Protein AF-A0AAD4QRV9-F1 (afdb_monomer)

Organism: NCBI:txid376703

Mean predicted aligned error: 18.49 Å

Secondary structure (DSSP, 8-state):
--HHHHHHHHHHHHHHHHHHHHHHHHHHHHHHHHHHHHHS-------------GGGG-B-TTT--B----TTS--SS-EEEETTS-EEEGGG--TT---TTT--SS--EEE--SSPPTTGGGGG--HHHHHHHHHHHHHHHHHHHHHHHHHHHHHHHHHHHHHHHHHHHHHHHHHHHTTTTS--------TT-PPP--------S---------------------TT-PPP---------------------PPPPTTHHHHHHHHHHHHHHHTTGGG--

Sequence (281 aa):
MNSDEQLQRTTNAVITWVWTVVGAGSASQVLTLLLIRVYGGMSHISSPRTDLDIWDFVTCSKCHLPFSSGPSAPPQVPFWLTECGHVICNLHLNADQSCCECGAQRIQMMPLQRELDPPMSDWFCSIPHAMDTISYSIKIAQQRDVLLRVKHEREELKNLRKTAEELRAENKQLRLYAGLDGNGSNSATNSSGKRPRMDAYNADARNLSSPRSVITPVGPNRLTLPADHQPPVLNQRSSNVANVDLKVPIQGGRPPSSRLRYALNETARAVFTATTECSLT

Structure (mmCIF, N/CA/C/O backbone):
data_AF-A0AAD4QRV9-F1
#
_entry.id   AF-A0AAD4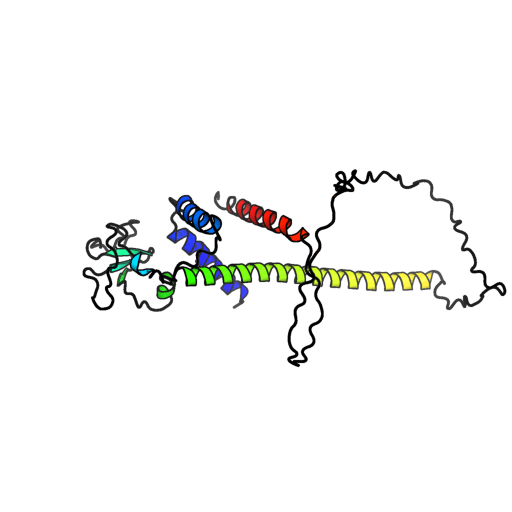QRV9-F1
#
loop_
_atom_site.group_PDB
_atom_site.id
_atom_site.type_symbol
_atom_site.label_atom_id
_atom_site.label_alt_id
_atom_site.label_comp_id
_atom_site.label_asym_id
_atom_site.label_entity_id
_atom_site.label_seq_id
_atom_site.pdbx_PDB_ins_code
_atom_site.Cartn_x
_atom_site.Cartn_y
_atom_site.Cartn_z
_atom_site.occupancy
_atom_site.B_iso_or_equiv
_atom_site.auth_seq_id
_atom_site.auth_comp_id
_atom_site.auth_asym_id
_atom_site.auth_atom_id
_atom_site.pdbx_PDB_model_num
ATOM 1 N N . MET A 1 1 ? 12.095 -18.873 -3.112 1.00 50.62 1 MET A N 1
ATOM 2 C CA . MET A 1 1 ? 10.897 -18.013 -3.244 1.00 50.62 1 MET A CA 1
ATOM 3 C C . MET A 1 1 ? 11.347 -16.651 -3.720 1.00 50.62 1 MET A C 1
ATOM 5 O O . MET A 1 1 ? 12.342 -16.155 -3.208 1.00 50.62 1 MET A O 1
ATOM 9 N N . ASN A 1 2 ? 10.690 -16.111 -4.744 1.00 74.94 2 ASN A N 1
ATOM 10 C CA . ASN A 1 2 ? 11.123 -14.885 -5.403 1.00 74.94 2 ASN A CA 1
ATOM 11 C C . ASN A 1 2 ? 10.686 -13.664 -4.577 1.00 74.94 2 ASN A C 1
ATOM 13 O O . ASN A 1 2 ? 9.536 -13.598 -4.144 1.00 74.94 2 ASN A O 1
ATOM 17 N N . SER A 1 3 ? 11.588 -12.714 -4.339 1.00 51.25 3 SER A N 1
ATOM 18 C CA . SER A 1 3 ? 11.357 -11.529 -3.493 1.00 51.25 3 SER A CA 1
ATOM 19 C C . SER A 1 3 ? 10.171 -10.690 -3.982 1.00 51.25 3 SER A C 1
ATOM 21 O O . SER A 1 3 ? 9.429 -10.125 -3.182 1.00 51.25 3 SER A O 1
ATOM 23 N N . ASP A 1 4 ? 9.952 -10.673 -5.298 1.00 50.66 4 ASP A N 1
ATOM 24 C CA . ASP A 1 4 ? 8.812 -10.009 -5.933 1.00 50.66 4 ASP A CA 1
ATOM 25 C C . ASP A 1 4 ? 7.468 -10.666 -5.588 1.00 50.66 4 ASP A C 1
ATOM 27 O O . ASP A 1 4 ? 6.462 -9.978 -5.445 1.00 50.66 4 ASP A O 1
ATOM 31 N N . GLU A 1 5 ? 7.441 -11.983 -5.386 1.00 66.88 5 GLU A N 1
ATOM 32 C CA . GLU A 1 5 ? 6.217 -12.725 -5.073 1.00 66.88 5 GLU A CA 1
ATOM 33 C C . GLU A 1 5 ? 5.783 -12.504 -3.615 1.00 66.88 5 GLU A C 1
ATOM 35 O O . GLU A 1 5 ? 4.596 -12.399 -3.314 1.00 66.88 5 GLU A O 1
ATOM 40 N N . GLN A 1 6 ? 6.757 -12.370 -2.710 1.00 54.53 6 GLN A N 1
ATOM 41 C CA . GLN A 1 6 ? 6.541 -11.975 -1.315 1.00 54.53 6 GLN A CA 1
ATOM 42 C C . GLN A 1 6 ? 5.995 -10.544 -1.220 1.00 54.53 6 GLN A C 1
ATOM 44 O O . GLN A 1 6 ? 5.023 -10.314 -0.504 1.00 54.53 6 GLN A O 1
ATOM 49 N N . LEU A 1 7 ? 6.551 -9.611 -2.001 1.00 54.06 7 LEU A N 1
ATOM 50 C CA . LEU A 1 7 ? 6.099 -8.220 -2.029 1.00 54.06 7 LEU A CA 1
ATOM 51 C C . LEU A 1 7 ? 4.701 -8.072 -2.654 1.00 54.06 7 LEU A C 1
ATOM 53 O O . LEU A 1 7 ? 3.884 -7.289 -2.175 1.00 54.06 7 LEU A O 1
ATOM 57 N N . GLN A 1 8 ? 4.391 -8.847 -3.698 1.00 61.47 8 GLN A N 1
ATOM 58 C CA . GLN A 1 8 ? 3.054 -8.874 -4.300 1.00 61.47 8 GLN A CA 1
ATOM 59 C C . GLN A 1 8 ? 2.007 -9.376 -3.294 1.00 61.47 8 GLN A C 1
ATOM 61 O O . GLN A 1 8 ? 0.925 -8.804 -3.180 1.00 61.47 8 GLN A O 1
ATOM 66 N N . ARG A 1 9 ? 2.340 -10.422 -2.524 1.00 68.50 9 ARG A N 1
ATOM 67 C CA . ARG A 1 9 ? 1.452 -10.984 -1.497 1.00 68.50 9 ARG A CA 1
ATOM 68 C C . ARG A 1 9 ? 1.225 -10.017 -0.338 1.00 68.50 9 ARG A C 1
ATOM 70 O O . ARG A 1 9 ? 0.082 -9.865 0.079 1.00 68.50 9 ARG A O 1
ATOM 77 N N . THR A 1 10 ? 2.261 -9.331 0.146 1.00 62.25 10 THR A N 1
ATOM 78 C CA . THR A 1 10 ? 2.104 -8.331 1.217 1.00 62.25 10 THR A CA 1
ATOM 79 C C . THR A 1 10 ? 1.319 -7.110 0.748 1.00 62.25 10 THR A C 1
ATOM 81 O O . THR A 1 10 ? 0.436 -6.649 1.463 1.00 62.25 10 THR A O 1
ATOM 84 N N . THR A 1 11 ? 1.553 -6.637 -0.479 1.00 62.50 11 THR A N 1
ATOM 85 C CA . THR A 1 11 ? 0.801 -5.503 -1.044 1.00 62.50 11 THR A CA 1
ATOM 86 C C . THR A 1 11 ? -0.680 -5.852 -1.221 1.00 62.50 11 THR A C 1
ATOM 88 O O . THR A 1 11 ? -1.548 -5.084 -0.810 1.00 62.50 11 THR A O 1
ATOM 91 N N . ASN A 1 12 ? -0.985 -7.042 -1.749 1.00 62.72 12 ASN A N 1
ATOM 92 C CA . ASN A 1 12 ? -2.364 -7.512 -1.883 1.00 62.72 12 ASN A CA 1
ATOM 93 C C . ASN A 1 12 ? -3.041 -7.711 -0.519 1.00 62.72 12 ASN A C 1
ATOM 95 O O . ASN A 1 12 ? -4.213 -7.371 -0.374 1.00 62.72 12 ASN A O 1
ATOM 99 N N . ALA A 1 13 ? -2.317 -8.198 0.493 1.00 62.44 13 ALA A N 1
ATOM 100 C CA . ALA A 1 13 ? -2.845 -8.352 1.847 1.00 62.44 13 ALA A CA 1
ATOM 101 C C . ALA A 1 13 ? -3.188 -7.001 2.497 1.00 62.44 13 ALA A C 1
ATOM 103 O O . ALA A 1 13 ? -4.258 -6.871 3.083 1.00 62.44 13 ALA A O 1
ATOM 104 N N . VAL A 1 14 ? -2.340 -5.979 2.332 1.00 57.78 14 VAL A N 1
ATOM 105 C CA . VAL A 1 14 ? -2.596 -4.625 2.859 1.00 57.78 14 VAL A CA 1
ATOM 106 C C . VAL A 1 14 ? -3.780 -3.968 2.151 1.00 57.78 14 VAL A C 1
ATOM 108 O O . VAL A 1 14 ? -4.641 -3.404 2.816 1.00 57.78 14 VAL A O 1
ATOM 111 N N . ILE A 1 15 ? -3.876 -4.073 0.821 1.00 59.69 15 ILE A N 1
ATOM 112 C CA . ILE A 1 15 ? -5.015 -3.519 0.066 1.00 59.69 15 ILE A CA 1
ATOM 113 C C . ILE A 1 15 ? -6.319 -4.203 0.483 1.00 59.69 15 ILE A C 1
ATOM 115 O O . ILE A 1 15 ? -7.321 -3.526 0.705 1.00 59.69 15 ILE A O 1
ATOM 119 N N . THR A 1 16 ? -6.290 -5.529 0.635 1.00 59.59 16 THR A N 1
ATOM 120 C CA . THR A 1 16 ? -7.456 -6.301 1.079 1.00 59.59 16 THR A CA 1
ATOM 121 C C . THR A 1 16 ? -7.852 -5.913 2.501 1.00 59.59 16 THR A C 1
ATOM 123 O O . THR A 1 16 ? -9.032 -5.708 2.743 1.00 59.59 16 THR A O 1
ATOM 126 N N . TRP A 1 17 ? -6.882 -5.728 3.405 1.00 65.81 17 TRP A N 1
ATOM 127 C CA . TRP A 1 17 ? -7.116 -5.293 4.786 1.00 65.81 17 TRP A CA 1
ATOM 128 C C . TRP A 1 17 ? -7.706 -3.880 4.862 1.00 65.81 17 TRP A C 1
ATOM 130 O O . TRP A 1 17 ? -8.669 -3.653 5.585 1.00 65.81 17 TRP A O 1
ATOM 140 N N . VAL A 1 18 ? -7.204 -2.936 4.059 1.00 53.94 18 VAL A N 1
ATOM 141 C CA . VAL A 1 18 ? -7.788 -1.588 3.959 1.00 53.94 18 VAL A CA 1
ATOM 142 C C . VAL A 1 18 ? -9.226 -1.657 3.435 1.00 53.94 18 VAL A C 1
ATOM 144 O O . VAL A 1 18 ? -10.092 -0.947 3.934 1.00 53.94 18 VAL A O 1
ATOM 147 N N . TRP A 1 19 ? -9.518 -2.536 2.474 1.00 53.53 19 TRP A N 1
ATOM 148 C CA . TRP A 1 19 ? -10.878 -2.730 1.965 1.00 53.53 19 TRP A CA 1
ATOM 149 C C . TRP A 1 19 ? -11.823 -3.391 2.978 1.00 53.53 19 TRP A C 1
ATOM 151 O O . TRP A 1 19 ? -12.979 -2.978 3.082 1.00 53.53 19 TRP A O 1
ATOM 161 N N . THR A 1 20 ? -11.361 -4.382 3.746 1.00 53.19 20 THR A N 1
ATOM 162 C CA . THR A 1 20 ? -12.187 -5.051 4.763 1.00 53.19 20 THR A CA 1
ATOM 163 C C . THR A 1 20 ? -12.406 -4.198 6.005 1.00 53.19 20 THR A C 1
ATOM 165 O O . THR A 1 20 ? -13.514 -4.200 6.532 1.00 53.19 20 THR A O 1
ATOM 168 N N . VAL A 1 21 ? -11.405 -3.433 6.447 1.00 50.81 21 VAL A N 1
ATOM 169 C CA . VAL A 1 21 ? -11.522 -2.547 7.618 1.00 50.81 21 VAL A CA 1
ATOM 170 C C . VAL A 1 21 ? -12.405 -1.333 7.328 1.00 50.81 21 VAL A C 1
ATOM 172 O O . VAL A 1 21 ? -13.087 -0.841 8.223 1.00 50.81 21 VAL A O 1
ATOM 175 N N . VAL A 1 22 ? -12.431 -0.843 6.085 1.00 54.03 22 VAL A N 1
ATOM 176 C CA . VAL A 1 22 ? -13.158 0.393 5.754 1.00 54.03 22 VAL A CA 1
ATOM 177 C C . VAL A 1 22 ? -14.643 0.156 5.442 1.00 54.03 22 VAL A C 1
ATOM 179 O O . VAL A 1 22 ? -15.434 1.083 5.586 1.00 54.03 22 VAL A O 1
ATOM 182 N N . GLY A 1 23 ? -15.058 -1.072 5.113 1.00 42.38 23 GLY A N 1
ATOM 183 C CA . GLY A 1 23 ? -16.466 -1.426 4.915 1.00 42.38 23 GLY A CA 1
ATOM 184 C C . GLY A 1 23 ? -17.122 -0.737 3.704 1.00 42.38 23 GLY A C 1
ATOM 185 O O . GLY A 1 23 ? -16.976 0.458 3.448 1.00 42.38 23 GLY A O 1
ATOM 186 N N . ALA A 1 24 ? -17.923 -1.484 2.945 1.00 51.53 24 ALA A N 1
ATOM 187 C CA . ALA A 1 24 ? -18.536 -1.028 1.690 1.00 51.53 24 ALA A CA 1
ATOM 188 C C . ALA A 1 24 ? -19.537 0.153 1.818 1.00 51.53 24 ALA A C 1
ATOM 190 O O . ALA A 1 24 ? -20.105 0.577 0.815 1.00 51.53 24 ALA A O 1
ATOM 191 N N . GLY A 1 25 ? -19.769 0.697 3.021 1.00 40.50 25 GLY A N 1
ATOM 192 C CA . GLY A 1 25 ? -20.800 1.710 3.284 1.00 40.50 25 GLY A CA 1
ATOM 193 C C . GLY A 1 25 ? -20.315 3.140 3.554 1.00 40.50 25 GLY A C 1
ATOM 194 O O . GLY A 1 25 ? -21.098 4.070 3.380 1.00 40.50 25 GLY A O 1
ATOM 195 N N . SER A 1 26 ? -19.060 3.364 3.967 1.00 49.81 26 SER A N 1
ATOM 196 C CA . SER A 1 26 ? -18.625 4.693 4.458 1.00 49.81 26 SER A CA 1
ATOM 197 C C . SER A 1 26 ? -17.234 5.147 3.996 1.00 49.81 26 SER A C 1
ATOM 199 O O . SER A 1 26 ? -16.826 6.272 4.306 1.00 49.81 26 SER A O 1
ATOM 201 N N . ALA A 1 27 ? -16.546 4.341 3.175 1.00 48.06 27 ALA A N 1
ATOM 202 C CA . ALA A 1 27 ? -15.209 4.622 2.645 1.00 48.06 27 ALA A CA 1
ATOM 203 C C . ALA A 1 27 ? -15.064 6.036 2.063 1.00 48.06 27 ALA A C 1
ATOM 205 O O . ALA A 1 27 ? -14.071 6.719 2.305 1.00 48.06 27 ALA A O 1
ATOM 206 N N . SER A 1 28 ? -16.087 6.522 1.354 1.00 48.25 28 SER A N 1
ATOM 207 C CA . SER A 1 28 ? -16.052 7.847 0.734 1.00 48.25 28 SER A CA 1
ATOM 208 C C . SER A 1 28 ? -16.023 8.989 1.753 1.00 48.25 28 SER A C 1
ATOM 210 O O . SER A 1 28 ? -15.422 10.019 1.462 1.00 48.25 28 SER A O 1
ATOM 212 N N . GLN A 1 29 ? -16.643 8.856 2.930 1.00 49.31 29 GLN A N 1
ATOM 213 C CA . GLN A 1 29 ? -16.719 9.953 3.905 1.00 49.31 29 GLN A CA 1
ATOM 214 C C . GLN A 1 29 ? -15.461 10.036 4.772 1.00 49.31 29 GLN A C 1
ATOM 216 O O . GLN A 1 29 ? -14.935 11.129 4.978 1.00 49.31 29 GLN A O 1
ATOM 221 N N . VAL A 1 30 ? -14.927 8.890 5.206 1.00 55.69 30 VAL A N 1
ATOM 222 C CA . VAL A 1 30 ? -13.686 8.830 5.995 1.00 55.69 30 VAL A CA 1
ATOM 223 C C . VAL A 1 30 ? -12.484 9.234 5.140 1.00 55.69 30 VAL A C 1
ATOM 225 O O . VAL A 1 30 ? -11.668 10.048 5.575 1.00 55.69 30 VAL A O 1
ATOM 228 N N . LEU A 1 31 ? -12.413 8.761 3.889 1.00 58.22 31 LEU A N 1
ATOM 229 C CA . LEU A 1 31 ? -11.347 9.143 2.964 1.00 58.22 31 LEU A CA 1
ATOM 230 C C . LEU A 1 31 ? -11.440 10.628 2.579 1.00 58.22 31 LEU A C 1
ATOM 232 O O . LEU A 1 31 ? -10.418 11.301 2.515 1.00 58.22 31 LEU A O 1
ATOM 236 N N . THR A 1 32 ? -12.647 11.176 2.393 1.00 52.22 32 THR A N 1
ATOM 237 C CA . THR A 1 32 ? -12.832 12.609 2.097 1.00 52.22 32 THR A CA 1
ATOM 238 C C . THR A 1 32 ? -12.484 13.490 3.298 1.00 52.22 32 THR A C 1
ATOM 240 O O . THR A 1 32 ? -11.835 14.514 3.116 1.00 52.22 32 THR A O 1
ATOM 243 N N . LEU A 1 33 ? -12.819 13.096 4.532 1.00 53.00 33 LEU A N 1
ATOM 244 C CA . LEU A 1 33 ? -12.422 13.837 5.739 1.00 53.00 33 LEU A CA 1
ATOM 245 C C . LEU A 1 33 ? -10.907 13.782 5.991 1.00 53.00 33 LEU A C 1
ATOM 247 O O . LEU A 1 33 ? -10.316 14.800 6.361 1.00 53.00 33 LEU A O 1
ATOM 251 N N . LEU A 1 34 ? -10.265 12.638 5.733 1.00 56.06 34 LEU A N 1
ATOM 252 C CA . LEU A 1 34 ? -8.805 12.515 5.762 1.00 56.06 34 LEU A CA 1
ATOM 253 C C . LEU A 1 34 ? -8.151 13.368 4.669 1.00 56.06 34 LEU A C 1
ATOM 255 O O . LEU A 1 34 ? -7.221 14.116 4.959 1.00 56.06 34 LEU A O 1
ATOM 259 N N . LEU A 1 35 ? -8.667 13.342 3.438 1.00 54.28 35 LEU A N 1
ATOM 260 C CA . LEU A 1 35 ? -8.131 14.136 2.330 1.00 54.28 35 LEU A CA 1
ATOM 261 C C . LEU A 1 35 ? -8.355 15.645 2.524 1.00 54.28 35 LEU A C 1
ATOM 263 O O . LEU A 1 35 ? -7.446 16.417 2.238 1.00 54.28 35 LEU A O 1
ATOM 267 N N . ILE A 1 36 ? -9.491 16.087 3.075 1.00 53.72 36 ILE A N 1
ATOM 268 C CA . ILE A 1 36 ? -9.748 17.506 3.385 1.00 53.72 36 ILE A CA 1
ATOM 269 C C . ILE A 1 36 ? -8.802 18.013 4.485 1.00 53.72 36 ILE A C 1
ATOM 271 O O . ILE A 1 36 ? -8.313 19.137 4.387 1.00 53.72 36 ILE A O 1
ATOM 275 N N . ARG A 1 37 ? -8.466 17.198 5.498 1.00 52.41 37 ARG A N 1
ATOM 276 C CA . ARG A 1 37 ? -7.460 17.577 6.512 1.00 52.41 37 ARG A CA 1
ATOM 277 C C . ARG A 1 37 ? -6.023 17.532 5.990 1.00 52.41 37 ARG A C 1
ATOM 279 O O . ARG A 1 37 ? -5.225 18.372 6.391 1.00 52.41 37 ARG A O 1
ATOM 286 N N . VAL A 1 38 ? -5.699 16.598 5.095 1.00 54.91 38 VAL A N 1
ATOM 287 C CA . VAL A 1 38 ? -4.351 16.463 4.514 1.00 54.91 38 VAL A CA 1
ATOM 288 C C . VAL A 1 38 ? -4.071 17.545 3.461 1.00 54.91 38 VAL A C 1
ATOM 290 O O . VAL A 1 38 ? -2.962 18.069 3.411 1.00 54.91 38 VAL A O 1
ATOM 293 N N . TYR A 1 39 ? -5.065 17.937 2.658 1.00 49.12 39 TYR A N 1
ATOM 294 C CA . TYR A 1 39 ? -4.900 18.945 1.600 1.00 49.12 39 TYR A CA 1
ATOM 295 C C . TYR A 1 39 ? -5.331 20.367 2.002 1.00 49.12 39 TYR A C 1
ATOM 297 O O . TYR A 1 39 ? -4.977 21.323 1.315 1.00 49.12 39 TYR A O 1
ATOM 305 N N . GLY A 1 40 ? -6.055 20.535 3.113 1.00 42.31 40 GLY A N 1
ATOM 306 C CA . GLY A 1 40 ? -6.641 21.812 3.538 1.00 42.31 40 GLY A CA 1
ATOM 307 C C . GLY A 1 40 ? -5.696 22.825 4.193 1.00 42.31 40 GLY A C 1
ATOM 308 O O . GLY A 1 40 ? -6.128 23.936 4.486 1.00 42.31 40 GLY A O 1
ATOM 309 N N . GLY A 1 41 ? -4.417 22.513 4.416 1.00 43.50 41 GLY A N 1
ATOM 310 C CA . GLY A 1 41 ? -3.501 23.529 4.933 1.00 43.50 41 GLY A CA 1
ATOM 311 C C . GLY A 1 41 ? -2.189 23.000 5.481 1.00 43.50 41 GLY A C 1
ATOM 312 O O . GLY A 1 41 ? -2.028 22.884 6.690 1.00 43.50 41 GLY A O 1
ATOM 313 N N . MET A 1 42 ? -1.195 22.845 4.603 1.00 44.31 42 MET A N 1
ATOM 314 C CA . MET A 1 42 ? 0.233 22.896 4.961 1.00 44.31 42 MET A CA 1
ATOM 315 C C . MET A 1 42 ? 0.659 24.326 5.355 1.00 44.31 42 MET A C 1
ATOM 317 O O . MET A 1 42 ? 1.673 24.849 4.898 1.00 44.31 42 MET A O 1
ATOM 321 N N . SER A 1 43 ? -0.128 24.983 6.204 1.00 43.88 43 SER A N 1
ATOM 322 C CA . SER A 1 43 ? 0.356 26.127 6.967 1.00 43.88 43 SER A CA 1
ATOM 323 C C . SER A 1 43 ? 1.124 25.532 8.134 1.00 43.88 43 SER A C 1
ATOM 325 O O . SER A 1 43 ? 0.573 24.721 8.872 1.00 43.88 43 SER A O 1
ATOM 327 N N . HIS A 1 44 ? 2.397 25.888 8.274 1.00 43.84 44 HIS A N 1
ATOM 328 C CA . HIS A 1 44 ? 3.276 25.444 9.352 1.00 43.84 44 HIS A CA 1
ATOM 329 C C . HIS A 1 44 ? 2.757 25.935 10.715 1.00 43.84 44 HIS A C 1
ATOM 331 O O . HIS A 1 44 ? 3.271 26.895 11.281 1.00 43.84 44 HIS A O 1
ATOM 337 N N . ILE A 1 45 ? 1.705 25.310 11.239 1.00 44.28 45 ILE A N 1
ATOM 338 C CA . ILE A 1 45 ? 1.293 25.480 12.622 1.00 44.28 45 ILE A CA 1
ATOM 339 C C . ILE A 1 45 ? 2.268 24.626 13.417 1.00 44.28 45 ILE A C 1
ATOM 341 O O . ILE A 1 45 ? 2.163 23.401 13.461 1.00 44.28 45 ILE A O 1
ATOM 345 N N . SER A 1 46 ? 3.245 25.292 14.025 1.00 46.38 46 SER A N 1
ATOM 346 C CA . SER A 1 46 ? 4.070 24.774 15.114 1.00 46.38 46 SER A CA 1
ATOM 347 C C . SER A 1 46 ? 3.180 24.523 16.335 1.00 46.38 46 SER A C 1
ATOM 349 O O . SER A 1 46 ? 3.333 25.164 17.371 1.00 46.38 46 SER A O 1
ATOM 351 N N . SER A 1 47 ? 2.176 23.657 16.199 1.00 51.50 47 SER A N 1
ATOM 352 C CA . SER A 1 47 ? 1.383 23.216 17.333 1.00 51.50 47 SER A CA 1
ATOM 353 C C . SER A 1 47 ? 2.343 22.431 18.223 1.00 51.50 47 SER A C 1
ATOM 355 O O . SER A 1 47 ? 3.093 21.603 17.688 1.00 51.50 47 SER A O 1
ATOM 357 N N . PRO A 1 48 ? 2.404 22.703 19.541 1.00 58.03 48 PRO A N 1
ATOM 358 C CA . PRO A 1 48 ? 3.191 21.875 20.444 1.00 58.03 48 PRO A CA 1
ATOM 359 C C . PRO A 1 48 ? 2.813 20.422 20.167 1.00 58.03 48 PRO A C 1
ATOM 361 O O . PRO A 1 48 ? 1.629 20.128 20.002 1.00 58.03 48 PRO A O 1
ATOM 364 N N . ARG A 1 49 ? 3.821 19.558 20.007 1.00 60.12 49 ARG A N 1
ATOM 365 C CA . ARG A 1 49 ? 3.658 18.131 19.713 1.00 60.12 49 ARG A CA 1
ATOM 366 C C . ARG A 1 49 ? 2.905 17.472 20.869 1.00 60.12 49 ARG A C 1
ATOM 368 O O . ARG A 1 49 ? 3.510 16.900 21.764 1.00 60.12 49 ARG A O 1
ATOM 375 N N . THR A 1 50 ? 1.590 17.623 20.904 1.00 70.44 50 THR A N 1
ATOM 376 C CA . THR A 1 50 ? 0.719 16.759 21.680 1.00 70.44 50 THR A CA 1
ATOM 377 C C . THR A 1 50 ? 0.776 15.432 20.957 1.00 70.44 50 THR A C 1
ATOM 379 O O . THR A 1 50 ? 0.154 15.282 19.903 1.00 70.44 50 THR A O 1
ATOM 382 N N . ASP A 1 51 ? 1.613 14.527 21.453 1.00 73.88 51 ASP A N 1
ATOM 383 C CA . ASP A 1 51 ? 1.601 13.140 21.017 1.00 73.88 51 ASP A CA 1
ATOM 384 C C . ASP A 1 51 ? 0.208 12.603 21.345 1.00 73.88 51 ASP A C 1
ATOM 386 O O . ASP A 1 51 ? -0.115 12.318 22.495 1.00 73.88 51 ASP A O 1
ATOM 390 N N . LEU A 1 52 ? -0.662 12.606 20.336 1.00 82.88 52 LEU A N 1
ATOM 391 C CA . LEU A 1 52 ? -2.003 12.061 20.444 1.00 82.88 52 LEU A CA 1
ATOM 392 C C . LEU A 1 52 ? -1.844 10.552 20.610 1.00 82.88 52 LEU A C 1
ATOM 394 O O . LEU A 1 52 ? -1.422 9.869 19.671 1.00 82.88 52 LEU A O 1
ATOM 398 N N . ASP A 1 53 ? -2.145 10.057 21.806 1.00 84.81 53 ASP A N 1
ATOM 399 C CA . ASP A 1 53 ? -2.156 8.630 22.080 1.00 84.81 53 ASP A CA 1
ATOM 400 C C . ASP A 1 53 ? -3.342 8.019 21.322 1.00 84.81 53 ASP A C 1
ATOM 402 O O . ASP A 1 53 ? -4.493 8.416 21.501 1.00 84.81 53 ASP A O 1
ATOM 406 N N . ILE A 1 54 ? -3.072 7.072 20.423 1.00 88.25 54 ILE A N 1
ATOM 407 C CA . ILE A 1 54 ? -4.115 6.403 19.632 1.00 88.25 54 ILE A CA 1
ATOM 408 C C . ILE A 1 54 ? -5.140 5.710 20.537 1.00 88.25 54 ILE A C 1
ATOM 410 O O . ILE A 1 54 ? -6.317 5.630 20.187 1.00 88.25 54 ILE A O 1
ATOM 414 N N . TRP A 1 55 ? -4.710 5.279 21.726 1.00 90.19 55 TRP A N 1
ATOM 415 C CA . TRP A 1 55 ? -5.561 4.651 22.730 1.00 90.19 55 TRP A CA 1
ATOM 416 C C . TRP A 1 55 ? -6.676 5.570 23.235 1.00 90.19 55 TRP A C 1
ATOM 418 O O . TRP A 1 55 ? -7.740 5.064 23.587 1.00 90.19 55 TRP A O 1
ATOM 428 N N . ASP A 1 56 ? -6.500 6.894 23.177 1.00 89.00 56 ASP A N 1
ATOM 429 C CA . ASP A 1 56 ? -7.546 7.863 23.534 1.00 89.00 56 ASP A CA 1
ATOM 430 C C . ASP A 1 56 ? -8.738 7.826 22.559 1.00 89.00 56 ASP A C 1
ATOM 432 O O . ASP A 1 56 ? -9.832 8.296 22.876 1.00 89.00 56 ASP A O 1
ATOM 436 N N . PHE A 1 57 ? -8.544 7.245 21.371 1.00 90.94 57 PHE A N 1
ATOM 437 C CA . PHE A 1 57 ? -9.563 7.104 20.328 1.00 90.94 57 PHE A CA 1
ATOM 438 C C . PHE A 1 57 ? -10.126 5.684 20.227 1.00 90.94 57 PHE A C 1
ATOM 440 O O . PHE A 1 57 ? -11.091 5.452 19.495 1.00 90.94 57 PHE A O 1
ATOM 447 N N . VAL A 1 58 ? -9.552 4.725 20.955 1.00 93.19 58 VAL A N 1
ATOM 448 C CA . VAL A 1 58 ? -10.052 3.353 20.988 1.00 93.19 58 VAL A CA 1
ATOM 449 C C . VAL A 1 58 ? -11.305 3.323 21.854 1.00 93.19 58 VAL A C 1
ATOM 451 O O . VAL A 1 58 ? -11.267 3.598 23.051 1.00 93.19 58 VAL A O 1
ATOM 454 N N . THR A 1 59 ? -12.441 2.991 21.248 1.00 95.94 59 THR A N 1
ATOM 455 C CA . THR A 1 59 ? -13.737 2.944 21.932 1.00 95.94 59 THR A CA 1
ATOM 456 C C . THR A 1 59 ? -14.477 1.659 21.583 1.00 95.94 59 THR A C 1
ATOM 458 O O . THR A 1 59 ? -14.206 1.025 20.563 1.00 95.94 59 THR A O 1
ATOM 461 N N . CYS A 1 60 ? -15.421 1.250 22.431 1.00 97.25 60 CYS A N 1
ATOM 462 C CA . CYS A 1 60 ? -16.314 0.151 22.087 1.00 97.25 60 CYS A CA 1
ATOM 463 C C . CYS A 1 60 ? -17.169 0.536 20.871 1.00 97.25 60 CYS A C 1
ATOM 465 O O . CYS A 1 60 ? -17.842 1.562 20.910 1.00 97.25 60 CYS A O 1
ATOM 467 N N . SER A 1 61 ? -17.228 -0.316 19.846 1.00 96.38 61 SER A N 1
ATOM 468 C CA . SER A 1 61 ? -18.007 -0.064 18.625 1.00 96.38 61 SER A CA 1
ATOM 469 C C . SER A 1 61 ? -19.498 0.176 18.894 1.00 96.38 61 SER A C 1
ATOM 471 O O . SER A 1 61 ? -20.119 0.960 18.191 1.00 96.38 61 SER A O 1
ATOM 473 N N . LYS A 1 62 ? -20.057 -0.420 19.959 1.00 96.69 62 LYS A N 1
ATOM 474 C CA . LYS A 1 62 ? -21.493 -0.343 20.269 1.00 96.69 62 LYS A CA 1
ATOM 475 C C . LYS A 1 62 ? -21.904 0.826 21.165 1.00 96.69 62 LYS A C 1
ATOM 477 O O . LYS A 1 62 ? -22.936 1.439 20.924 1.00 96.69 62 LYS A O 1
ATOM 482 N N . CYS A 1 63 ? -21.156 1.110 22.232 1.00 96.69 63 CYS A N 1
ATOM 483 C CA . CYS A 1 63 ? -21.515 2.180 23.179 1.00 96.69 63 CYS A CA 1
ATOM 484 C C . CYS A 1 63 ? -20.546 3.350 23.215 1.00 96.69 63 CYS A C 1
ATOM 486 O O . CYS A 1 63 ? -20.737 4.257 24.022 1.00 96.69 63 CYS A O 1
ATOM 488 N N . HIS A 1 64 ? -19.491 3.308 22.404 1.00 96.06 64 HIS A N 1
ATOM 489 C CA . HIS A 1 64 ? -18.439 4.319 22.365 1.00 96.06 64 HIS A CA 1
ATOM 490 C C . HIS A 1 64 ? -17.773 4.579 23.723 1.00 96.06 64 HIS A C 1
ATOM 492 O O . HIS A 1 64 ? -17.146 5.617 23.914 1.00 96.06 64 HIS A O 1
ATOM 498 N N . LEU A 1 65 ? -17.874 3.632 24.667 1.00 95.12 65 LEU A N 1
ATOM 499 C CA . LEU A 1 65 ? -17.135 3.699 25.923 1.00 95.12 65 LEU A CA 1
ATOM 500 C C . LEU A 1 65 ? -15.638 3.706 25.580 1.00 95.12 65 LEU A C 1
ATOM 502 O O . LEU A 1 65 ? -15.186 2.751 24.934 1.00 95.12 65 LEU A O 1
ATOM 506 N N . PRO A 1 66 ? -14.883 4.751 25.962 1.00 93.88 66 PRO A N 1
ATOM 507 C CA . PRO A 1 66 ? -13.467 4.820 25.661 1.00 93.88 66 PRO A CA 1
ATOM 508 C C . PRO A 1 66 ? -12.699 3.756 26.430 1.00 93.88 66 PRO A C 1
ATOM 510 O O . PRO A 1 66 ? -13.065 3.385 27.549 1.00 93.88 66 PRO A O 1
ATOM 513 N N . PHE A 1 67 ? -11.610 3.290 25.829 1.00 92.75 67 PHE A N 1
ATOM 514 C CA . PHE A 1 67 ? -10.610 2.470 26.485 1.00 92.75 67 PHE A CA 1
ATOM 515 C C . PHE A 1 67 ? -9.874 3.340 27.515 1.00 92.75 67 PHE A C 1
ATOM 517 O O . PHE A 1 67 ? -8.806 3.896 27.277 1.00 92.75 67 PHE A O 1
ATOM 524 N N . SER A 1 68 ? -10.508 3.545 28.670 1.00 83.50 68 SER A N 1
ATOM 525 C CA . SER A 1 68 ? -9.989 4.382 29.744 1.00 83.50 68 SER A CA 1
ATOM 526 C C . SER A 1 68 ? -8.902 3.625 30.500 1.00 83.50 68 SER A C 1
ATOM 528 O O . SER A 1 68 ? -9.158 2.959 31.502 1.00 83.50 68 SER A O 1
ATOM 530 N N . SER A 1 69 ? -7.679 3.716 30.010 1.00 62.72 69 SER A N 1
ATOM 531 C CA . SER A 1 69 ? -6.483 3.270 30.713 1.00 62.72 69 SER A CA 1
ATOM 532 C C . SER A 1 69 ? -5.767 4.511 31.226 1.00 62.72 69 SER A C 1
ATOM 534 O O . SER A 1 69 ? -4.892 5.056 30.555 1.00 62.72 69 SER A O 1
ATOM 536 N N . GLY A 1 70 ? -6.164 5.000 32.404 1.00 74.25 70 GLY A N 1
ATOM 537 C CA . GLY A 1 70 ? -5.281 5.902 33.139 1.00 74.25 70 GLY A CA 1
ATOM 538 C C . GLY A 1 70 ? -3.934 5.193 33.350 1.00 74.25 70 GLY A C 1
ATOM 539 O O . GLY A 1 70 ? -3.933 3.974 33.526 1.00 74.25 70 GLY A O 1
ATOM 540 N N . PRO A 1 71 ? -2.792 5.902 33.361 1.00 69.12 71 PRO A N 1
ATOM 541 C CA . PRO A 1 71 ? -1.449 5.303 33.299 1.00 69.12 71 PRO A CA 1
ATOM 542 C C . PRO A 1 71 ? -1.093 4.344 34.452 1.00 69.12 71 PRO A C 1
ATOM 544 O O . PRO A 1 71 ? -0.017 3.755 34.458 1.00 69.12 71 PRO A O 1
ATOM 547 N N . SER A 1 72 ? -1.959 4.172 35.451 1.00 76.06 72 SER A N 1
ATOM 548 C CA . SER A 1 72 ? -1.766 3.199 36.534 1.00 76.06 72 SER A CA 1
ATOM 549 C C . SER A 1 72 ? -3.031 2.448 36.948 1.00 76.06 72 SER A C 1
ATOM 551 O O . SER A 1 72 ? -2.991 1.721 37.937 1.00 76.06 72 SER A O 1
ATOM 553 N N . ALA A 1 73 ? -4.149 2.600 36.234 1.00 77.19 73 ALA A N 1
ATOM 554 C CA . ALA A 1 73 ? -5.388 1.915 36.587 1.00 77.19 73 ALA A CA 1
ATOM 555 C C . ALA A 1 73 ? -5.785 0.935 35.474 1.00 77.19 73 ALA A C 1
ATOM 557 O O . ALA A 1 73 ? -5.874 1.355 34.317 1.00 77.19 73 ALA A O 1
ATOM 558 N N . PRO A 1 74 ? -6.046 -0.349 35.794 1.00 74.75 74 PRO A N 1
ATOM 559 C CA . PRO A 1 74 ? -6.661 -1.252 34.833 1.00 74.75 74 PRO A CA 1
ATOM 560 C C . PRO A 1 74 ? -8.012 -0.673 34.386 1.00 74.75 74 PRO A C 1
ATOM 562 O O . PRO A 1 74 ? -8.692 -0.020 35.187 1.00 74.75 74 PRO A O 1
ATOM 565 N N . PRO A 1 75 ? -8.412 -0.885 33.121 1.00 79.50 75 PRO A N 1
ATOM 566 C CA . PRO A 1 75 ? -9.686 -0.381 32.636 1.00 79.50 75 PRO A CA 1
ATOM 567 C C . PRO A 1 75 ? -10.821 -0.956 33.489 1.00 79.50 75 PRO A C 1
ATOM 569 O O . PRO A 1 75 ? -10.828 -2.141 33.822 1.00 79.50 75 PRO A O 1
ATOM 572 N N . GLN A 1 76 ? -11.791 -0.110 33.844 1.00 87.31 76 GLN A N 1
ATOM 573 C CA . GLN A 1 76 ? -12.917 -0.498 34.703 1.00 87.31 76 GLN A CA 1
ATOM 574 C C . GLN A 1 76 ? -13.717 -1.671 34.115 1.00 87.31 76 GLN A C 1
ATOM 576 O O . GLN A 1 76 ? -14.287 -2.479 34.847 1.00 87.31 76 GLN A O 1
ATOM 581 N N . VAL A 1 77 ? -13.755 -1.757 32.786 1.00 93.44 77 VAL A N 1
ATOM 582 C CA . VAL A 1 77 ? -14.404 -2.823 32.031 1.00 93.44 77 VAL A CA 1
ATOM 583 C C . VAL A 1 77 ? -13.375 -3.395 31.056 1.00 93.44 77 VAL A C 1
ATOM 585 O O . VAL A 1 77 ? -12.768 -2.613 30.327 1.00 93.44 77 VAL A O 1
ATOM 588 N N . PRO A 1 78 ? -13.178 -4.724 30.995 1.00 95.38 78 PRO A N 1
ATOM 589 C CA . PRO A 1 78 ? -12.318 -5.336 29.989 1.00 95.38 78 PRO A CA 1
ATOM 590 C C . PRO A 1 78 ? -12.811 -5.046 28.569 1.00 95.38 78 PRO A C 1
ATOM 592 O O . PRO A 1 78 ? -14.019 -5.021 28.309 1.00 95.38 78 PRO A O 1
ATOM 595 N N . PHE A 1 79 ? -11.873 -4.862 27.647 1.00 96.81 79 PHE A N 1
ATOM 596 C CA . PHE A 1 79 ? -12.146 -4.718 26.222 1.00 96.81 79 PHE A CA 1
ATOM 597 C C . PHE A 1 79 ? -11.605 -5.926 25.466 1.00 96.81 79 PHE A C 1
ATOM 599 O O . PHE A 1 79 ? -10.627 -6.548 25.877 1.00 96.81 79 PHE A O 1
ATOM 606 N N . TRP A 1 80 ? -12.249 -6.236 24.351 1.00 97.00 80 TRP A N 1
ATOM 607 C CA . TRP A 1 80 ? -11.936 -7.362 23.488 1.00 97.00 80 TRP A CA 1
ATOM 608 C C . TRP A 1 80 ? -11.758 -6.861 22.060 1.00 97.00 80 TRP A C 1
ATOM 610 O O . TRP A 1 80 ? -12.598 -6.113 21.557 1.00 97.00 80 TRP A O 1
ATOM 620 N N . LEU A 1 81 ? -10.679 -7.280 21.406 1.00 96.62 81 LEU A N 1
ATOM 621 C CA . LEU A 1 81 ? -10.494 -7.135 19.970 1.00 96.62 81 LEU A CA 1
ATOM 622 C C . LEU A 1 81 ? -10.999 -8.402 19.288 1.00 96.62 81 LEU A C 1
ATOM 624 O O . LEU A 1 81 ? -10.584 -9.513 19.617 1.00 96.62 81 LEU A O 1
ATOM 628 N N . THR A 1 82 ? -11.921 -8.228 18.354 1.00 96.81 82 THR A N 1
ATOM 629 C CA . THR A 1 82 ? -12.486 -9.324 17.566 1.00 96.81 82 THR A CA 1
ATOM 630 C C . THR A 1 82 ? -11.646 -9.600 16.323 1.00 96.81 82 THR A C 1
ATOM 632 O O . THR A 1 82 ? -10.989 -8.700 15.805 1.00 96.81 82 THR A O 1
ATOM 635 N N . GLU A 1 83 ? -11.720 -10.818 15.786 1.00 95.19 83 GLU A N 1
ATOM 636 C CA . GLU A 1 83 ? -11.087 -11.188 14.509 1.00 95.19 83 GLU A CA 1
ATOM 637 C C . GLU A 1 83 ? -11.509 -10.271 13.346 1.00 95.19 83 GLU A C 1
ATOM 639 O O . GLU A 1 83 ? -10.706 -9.947 12.475 1.00 95.19 83 GLU A O 1
ATOM 644 N N . CYS A 1 84 ? -12.752 -9.779 13.363 1.00 95.56 84 CYS A N 1
ATOM 645 C CA . CYS A 1 84 ? -13.246 -8.813 12.381 1.00 95.56 84 CYS A CA 1
ATOM 646 C C . CYS A 1 84 ? -12.773 -7.362 12.611 1.00 95.56 84 CYS A C 1
ATOM 648 O O . CYS A 1 84 ? -13.233 -6.467 11.910 1.00 95.56 84 CYS A O 1
ATOM 650 N N . GLY A 1 85 ? -11.891 -7.108 13.582 1.00 94.12 85 GLY A N 1
ATOM 651 C CA . GLY A 1 85 ? -11.286 -5.794 13.835 1.00 94.12 85 GLY A CA 1
ATOM 652 C C . GLY A 1 85 ? -12.117 -4.837 14.697 1.00 94.12 85 GLY A C 1
ATOM 653 O O . GLY A 1 85 ? -11.656 -3.742 15.007 1.00 94.12 85 GLY A O 1
ATOM 654 N N . HIS A 1 86 ? -13.315 -5.231 15.133 1.00 96.38 86 HIS A N 1
ATOM 655 C CA . HIS A 1 86 ? -14.129 -4.428 16.049 1.00 96.38 86 HIS A CA 1
ATOM 656 C C . HIS A 1 86 ? -13.644 -4.562 17.493 1.00 96.38 86 HIS A C 1
ATOM 658 O O . HIS A 1 86 ? -13.274 -5.657 17.934 1.00 96.38 86 HIS A O 1
ATOM 664 N N . VAL A 1 87 ? -13.712 -3.459 18.237 1.00 97.19 87 VAL A N 1
ATOM 665 C CA . VAL A 1 87 ? -13.381 -3.386 19.663 1.00 97.19 87 VAL A CA 1
ATOM 666 C C . VAL A 1 87 ? -14.676 -3.393 20.475 1.00 97.19 87 VAL A C 1
ATOM 668 O O . VAL A 1 87 ? -15.546 -2.545 20.288 1.00 97.19 87 VAL A O 1
ATOM 671 N N . ILE A 1 88 ? -14.830 -4.346 21.393 1.00 97.75 88 ILE A N 1
ATOM 672 C CA . ILE A 1 88 ? -16.070 -4.563 22.152 1.00 97.75 88 ILE A CA 1
ATOM 673 C C . ILE A 1 88 ? -15.761 -4.554 23.652 1.00 97.75 88 ILE A C 1
ATOM 675 O O . ILE A 1 88 ? -14.866 -5.259 24.110 1.00 97.75 88 ILE A O 1
ATOM 679 N N . CYS A 1 89 ? -16.494 -3.769 24.446 1.00 97.56 89 CYS A N 1
ATOM 680 C CA . CYS A 1 89 ? -16.386 -3.841 25.904 1.00 97.56 89 CYS A CA 1
ATOM 681 C C . CYS A 1 89 ? -17.142 -5.062 26.444 1.00 97.56 89 CYS A C 1
ATOM 683 O O . CYS A 1 89 ? -18.118 -5.515 25.847 1.00 97.56 89 CYS A O 1
ATOM 685 N N . ASN A 1 90 ? -16.746 -5.570 27.611 1.00 97.00 90 ASN A N 1
ATOM 686 C CA . ASN A 1 90 ? -17.329 -6.780 28.200 1.00 97.00 90 ASN A CA 1
ATOM 687 C C . ASN A 1 90 ? -18.862 -6.729 28.384 1.00 97.00 90 ASN A C 1
ATOM 689 O O . ASN A 1 90 ? -19.513 -7.765 28.398 1.00 97.00 90 ASN A O 1
ATOM 693 N N . LEU A 1 91 ? -19.446 -5.531 28.501 1.00 97.12 91 LEU A N 1
ATOM 694 C CA . LEU A 1 91 ? -20.897 -5.329 28.615 1.00 97.12 91 LEU A CA 1
ATOM 695 C C . LEU A 1 91 ? -21.657 -5.583 27.301 1.00 97.12 91 LEU A C 1
ATOM 697 O O . LEU A 1 91 ? -22.844 -5.891 27.333 1.00 97.12 91 LEU A O 1
ATOM 701 N N . HIS A 1 92 ? -20.989 -5.440 26.156 1.00 97.62 92 HIS A N 1
ATOM 702 C CA . HIS A 1 92 ? -21.555 -5.659 24.820 1.00 97.62 92 HIS A CA 1
ATOM 703 C C . HIS A 1 92 ? -21.049 -6.938 24.156 1.00 97.62 92 HIS A C 1
ATOM 705 O O . HIS A 1 92 ? -21.322 -7.171 22.979 1.00 97.62 92 HIS A O 1
ATOM 711 N N . LEU A 1 93 ? -20.324 -7.760 24.911 1.00 96.31 93 LEU A N 1
ATOM 712 C CA . LEU A 1 93 ? -19.885 -9.067 24.469 1.00 96.31 93 LEU A CA 1
ATOM 713 C C . LEU A 1 93 ? -21.085 -10.015 24.422 1.00 96.31 93 LEU A C 1
ATOM 715 O O . LEU A 1 93 ? -21.709 -10.287 25.449 1.00 96.31 93 LEU A O 1
ATOM 719 N N . ASN A 1 94 ? -21.414 -10.527 23.238 1.00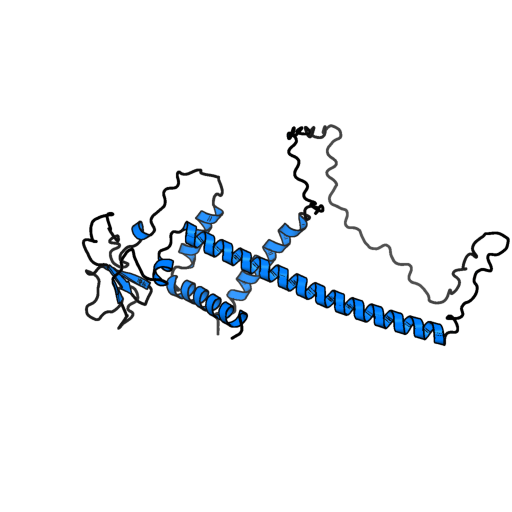 96.94 94 ASN A N 1
ATOM 720 C CA . ASN A 1 94 ? -22.476 -11.517 23.118 1.00 96.94 94 ASN A CA 1
ATOM 721 C C . ASN A 1 94 ? -22.001 -12.869 23.675 1.00 96.94 94 ASN A C 1
ATOM 723 O O . ASN A 1 94 ? -20.862 -13.285 23.454 1.00 96.94 94 ASN A O 1
ATOM 727 N N . ALA A 1 95 ? -22.885 -13.580 24.381 1.00 95.81 95 ALA A N 1
ATOM 728 C CA . ALA A 1 95 ? -22.563 -14.869 25.002 1.00 95.81 95 ALA A CA 1
ATOM 729 C C . ALA A 1 95 ? -22.210 -15.968 23.981 1.00 95.81 95 ALA A C 1
ATOM 731 O O . ALA A 1 95 ? -21.484 -16.904 24.304 1.00 95.81 95 ALA A O 1
ATOM 732 N N . ASP A 1 96 ? -22.702 -15.841 22.747 1.00 96.12 96 ASP A N 1
ATOM 733 C CA . ASP A 1 96 ? -22.403 -16.731 21.622 1.00 96.12 96 ASP A CA 1
ATOM 734 C C . ASP A 1 96 ? -21.091 -16.377 20.897 1.00 96.12 96 ASP A C 1
ATOM 736 O O . ASP A 1 96 ? -20.780 -16.980 19.869 1.00 96.12 96 ASP A O 1
ATOM 740 N N . GLN A 1 97 ? -20.329 -15.406 21.419 1.00 95.25 97 GLN A N 1
ATOM 741 C CA . GLN A 1 97 ? -19.121 -14.869 20.791 1.00 95.25 97 GLN A CA 1
ATOM 742 C C . GLN A 1 97 ? -19.384 -14.409 19.351 1.00 95.25 97 GLN A C 1
ATOM 744 O O . GLN A 1 97 ? -18.594 -14.674 18.446 1.00 95.25 97 GLN A O 1
ATOM 749 N N . SER A 1 98 ? -20.524 -13.759 19.110 1.00 96.94 98 SER A N 1
ATOM 750 C CA . SER A 1 98 ? -20.772 -13.031 17.867 1.00 96.94 98 SER A CA 1
ATOM 751 C C . SER A 1 98 ? -20.352 -11.563 17.988 1.00 96.94 98 SER A C 1
ATOM 753 O O . SER A 1 98 ? -20.458 -10.948 19.053 1.00 96.94 98 SER A O 1
ATOM 755 N N . CYS A 1 99 ? -19.881 -10.972 16.889 1.00 97.31 99 CYS A N 1
ATOM 756 C CA . CYS A 1 99 ? -19.575 -9.548 16.837 1.00 97.31 99 CYS A CA 1
ATOM 757 C C . CYS A 1 99 ? -20.871 -8.735 16.927 1.00 97.31 99 CYS A C 1
ATOM 759 O O . CYS A 1 99 ? -21.762 -8.889 16.092 1.00 97.31 99 CYS A O 1
ATOM 761 N N . CYS A 1 100 ? -20.959 -7.820 17.892 1.00 96.06 100 CYS A N 1
ATOM 762 C CA . CYS A 1 100 ? -22.143 -6.983 18.061 1.00 96.06 100 CYS A CA 1
ATOM 763 C C . CYS A 1 100 ? -22.328 -5.913 16.969 1.00 96.06 100 CYS A C 1
ATOM 765 O O . CYS A 1 100 ? -23.406 -5.329 16.910 1.00 96.06 100 CYS A O 1
ATOM 767 N N . GLU A 1 101 ? -21.298 -5.650 16.156 1.00 95.06 101 GLU A N 1
ATOM 768 C CA . GLU A 1 101 ? -21.310 -4.636 15.092 1.00 95.06 101 GLU A CA 1
ATOM 769 C C . GLU A 1 101 ? -21.666 -5.250 13.730 1.00 95.06 101 GLU A C 1
ATOM 771 O O . GLU A 1 101 ? -22.666 -4.888 13.120 1.00 95.06 101 GLU A O 1
ATOM 776 N N . CYS A 1 102 ? -20.884 -6.230 13.260 1.00 96.31 102 CYS A N 1
ATOM 777 C CA . CYS A 1 102 ? -21.087 -6.838 11.939 1.00 96.31 102 CYS A CA 1
ATOM 778 C C . CYS A 1 102 ? -21.872 -8.159 11.956 1.00 96.31 102 CYS A C 1
ATOM 780 O O . CYS A 1 102 ? -22.163 -8.706 10.895 1.00 96.31 102 CYS A O 1
ATOM 782 N N . GLY A 1 103 ? -22.191 -8.709 13.133 1.00 96.38 103 GLY A N 1
ATOM 783 C CA . GLY A 1 103 ? -22.942 -9.963 13.266 1.00 96.38 103 GLY A CA 1
ATOM 784 C C . GLY A 1 103 ? -22.154 -11.237 12.935 1.00 96.38 103 GLY A C 1
ATOM 785 O O . GLY A 1 103 ? -22.748 -12.314 12.881 1.00 96.38 103 GLY A O 1
ATOM 786 N N . ALA A 1 104 ? -20.837 -11.149 12.716 1.00 97.56 104 ALA A N 1
ATOM 787 C CA . ALA A 1 104 ? -19.989 -12.319 12.493 1.00 97.56 104 ALA A CA 1
ATOM 788 C C . ALA A 1 104 ? -20.092 -13.293 13.678 1.00 97.56 104 ALA A C 1
ATOM 790 O O . ALA A 1 104 ? -19.938 -12.888 14.827 1.00 97.56 104 ALA A O 1
ATOM 791 N N . GLN A 1 105 ? -20.369 -14.567 13.405 1.00 97.44 105 GLN A N 1
ATOM 792 C CA . GLN A 1 105 ? -20.556 -15.603 14.425 1.00 97.44 105 GLN A CA 1
ATOM 793 C C . GLN A 1 105 ? -19.261 -16.383 14.658 1.00 97.44 105 GLN A C 1
ATOM 795 O O . GLN A 1 105 ? -18.476 -16.549 13.726 1.00 97.44 105 GLN A O 1
ATOM 800 N N . ARG A 1 106 ? -19.088 -16.936 15.869 1.00 93.31 106 ARG A N 1
ATOM 801 C CA . ARG A 1 106 ? -17.934 -17.780 16.246 1.00 93.31 106 ARG A CA 1
ATOM 802 C C . ARG A 1 106 ? -16.584 -17.088 16.023 1.00 93.31 106 ARG A C 1
ATOM 804 O O . ARG A 1 106 ? -15.629 -17.727 15.589 1.00 93.31 106 ARG A O 1
ATOM 811 N N . ILE A 1 107 ? -16.524 -15.786 16.286 1.00 96.00 107 ILE A N 1
ATOM 812 C CA . ILE A 1 107 ? -15.300 -15.011 16.091 1.00 96.00 107 ILE A CA 1
ATOM 813 C C . ILE A 1 107 ? -14.282 -15.332 17.180 1.00 96.00 107 ILE A C 1
ATOM 815 O O . ILE A 1 107 ? -14.629 -15.452 18.358 1.00 96.00 107 ILE A O 1
ATOM 819 N N . GLN A 1 108 ? -13.007 -15.410 16.801 1.00 96.44 108 GLN A N 1
ATOM 820 C CA . GLN A 1 108 ? -11.947 -15.395 17.797 1.00 96.44 108 GLN A CA 1
ATOM 821 C C . GLN A 1 108 ? -11.849 -13.993 18.411 1.00 96.44 108 GLN A C 1
ATOM 823 O O . GLN A 1 108 ? -11.992 -12.974 17.729 1.00 96.44 108 GLN A O 1
ATOM 828 N N . MET A 1 109 ? -11.624 -13.943 19.721 1.00 95.44 109 MET A N 1
ATOM 829 C CA . MET A 1 109 ? -11.487 -12.696 20.464 1.00 95.44 109 MET A CA 1
ATOM 830 C C . MET A 1 109 ? -10.213 -12.728 21.288 1.00 95.44 109 MET A C 1
ATOM 832 O O . MET A 1 109 ? -9.843 -13.765 21.842 1.00 95.44 109 MET A O 1
ATOM 836 N N . MET A 1 110 ? -9.561 -11.578 21.379 1.00 95.75 110 MET A N 1
ATOM 837 C CA . MET A 1 110 ? -8.360 -11.379 22.173 1.00 95.75 110 MET A CA 1
ATOM 838 C C . MET A 1 110 ? -8.600 -10.246 23.171 1.00 95.75 110 MET A C 1
ATOM 840 O O . MET A 1 110 ? -9.206 -9.240 22.792 1.00 95.75 110 MET A O 1
ATOM 844 N N . PRO A 1 111 ? -8.168 -10.375 24.436 1.00 95.88 111 PRO A N 1
ATOM 845 C CA . PRO A 1 111 ? -8.229 -9.259 25.369 1.00 95.88 111 PRO A CA 1
ATOM 846 C C . PRO A 1 111 ? -7.415 -8.087 24.815 1.00 95.88 111 PRO A C 1
ATOM 848 O O . PRO A 1 111 ? -6.259 -8.242 24.426 1.00 95.88 111 PRO A O 1
ATOM 851 N N . LEU A 1 112 ? -8.040 -6.915 24.757 1.00 95.06 112 LEU A N 1
ATOM 852 C CA . LEU A 1 112 ? -7.393 -5.701 24.291 1.00 95.06 112 LEU A CA 1
ATOM 853 C C . LEU A 1 112 ? -6.615 -5.073 25.452 1.00 95.06 112 LEU A C 1
ATOM 855 O O . LEU A 1 112 ? -7.193 -4.699 26.473 1.00 95.06 112 LEU A O 1
ATOM 859 N N . GLN A 1 113 ? -5.305 -4.956 25.274 1.00 92.94 113 GLN A N 1
ATOM 860 C CA . GLN A 1 113 ? -4.359 -4.349 26.211 1.00 92.94 113 GLN A CA 1
ATOM 861 C C . GLN A 1 113 ? -3.434 -3.395 25.446 1.00 92.94 113 GLN A C 1
ATOM 863 O O . GLN A 1 113 ? -3.338 -3.508 24.227 1.00 92.94 113 GLN A O 1
ATOM 868 N N . ARG A 1 114 ? -2.772 -2.446 26.125 1.00 89.81 114 ARG A N 1
ATOM 869 C CA . ARG A 1 114 ? -1.878 -1.487 25.445 1.00 89.81 114 ARG A CA 1
ATOM 870 C C . ARG A 1 114 ? -0.657 -2.179 24.851 1.00 89.81 114 ARG A C 1
ATOM 872 O O . ARG A 1 114 ? -0.256 -1.899 23.725 1.00 89.81 114 ARG A O 1
ATOM 879 N N . GLU A 1 115 ? -0.095 -3.103 25.615 1.00 90.38 115 GLU A N 1
ATOM 880 C CA . GLU A 1 115 ? 1.046 -3.921 25.237 1.00 90.38 115 GLU A CA 1
ATOM 881 C C . GLU A 1 115 ? 0.565 -5.167 24.480 1.00 90.38 115 GLU A C 1
ATOM 883 O O . GLU A 1 115 ? 0.448 -6.256 25.040 1.00 90.38 115 GLU A O 1
ATOM 888 N N . LEU A 1 116 ? 0.227 -5.006 23.201 1.00 90.44 116 LEU A N 1
ATOM 889 C CA . LEU A 1 116 ? -0.021 -6.142 22.310 1.00 90.44 116 LEU A CA 1
ATOM 890 C C . LEU A 1 116 ? 1.295 -6.694 21.763 1.00 90.44 116 LEU A C 1
ATOM 892 O O . LEU A 1 116 ? 2.241 -5.946 21.515 1.00 90.44 116 LEU A O 1
ATOM 896 N N . ASP A 1 117 ? 1.329 -8.001 21.517 1.00 90.75 117 ASP A N 1
ATOM 897 C CA . ASP A 1 117 ? 2.448 -8.623 20.817 1.00 90.75 117 ASP A CA 1
ATOM 898 C C . ASP A 1 117 ? 2.408 -8.283 19.312 1.00 90.75 117 ASP A C 1
ATOM 900 O O . ASP A 1 117 ? 1.323 -8.173 18.716 1.00 90.75 117 ASP A O 1
ATOM 904 N N . PRO A 1 118 ? 3.570 -8.156 18.646 1.00 89.06 118 PRO A N 1
ATOM 905 C CA . PRO A 1 118 ? 3.628 -8.054 17.194 1.00 89.06 118 PRO A CA 1
ATOM 906 C C . PRO A 1 118 ? 2.954 -9.261 16.512 1.00 89.06 118 PRO A C 1
ATOM 908 O O . PRO A 1 118 ? 3.107 -10.393 16.977 1.00 89.06 118 PRO A O 1
ATOM 911 N N . PRO A 1 119 ? 2.235 -9.069 15.389 1.00 87.75 119 PRO A N 1
ATOM 912 C CA . PRO A 1 119 ? 2.107 -7.828 14.615 1.00 87.75 119 PRO A CA 1
ATOM 913 C C . PRO A 1 119 ? 0.929 -6.929 15.037 1.00 87.75 119 PRO A C 1
ATOM 915 O O . PRO A 1 119 ? 0.696 -5.900 14.410 1.00 87.75 119 PRO A O 1
ATOM 918 N N . MET A 1 120 ? 0.145 -7.304 16.052 1.00 86.50 120 MET A N 1
ATOM 919 C CA . MET A 1 120 ? -1.101 -6.598 16.393 1.00 86.50 120 MET A CA 1
ATOM 920 C C . MET A 1 120 ? -0.845 -5.222 17.007 1.00 86.50 120 MET A C 1
ATOM 922 O O . MET A 1 120 ? -1.644 -4.308 16.816 1.00 86.50 120 MET A O 1
ATOM 926 N N . SER A 1 121 ? 0.290 -5.055 17.692 1.00 90.12 121 SER A N 1
ATOM 927 C CA . SER A 1 121 ? 0.777 -3.750 18.152 1.00 90.12 121 SER A CA 1
ATOM 928 C C . SER A 1 121 ? 0.829 -2.710 17.033 1.00 90.12 121 SER A C 1
ATOM 930 O O . SER A 1 121 ? 0.529 -1.541 17.266 1.00 90.12 121 SER A O 1
ATOM 932 N N . ASP A 1 122 ? 1.160 -3.128 15.809 1.00 87.69 122 ASP A N 1
ATOM 933 C CA . ASP A 1 122 ? 1.363 -2.220 14.678 1.00 87.69 122 ASP A CA 1
ATOM 934 C C . ASP A 1 122 ? 0.039 -1.615 14.189 1.00 87.69 122 ASP A C 1
ATOM 936 O O . ASP A 1 122 ? 0.029 -0.534 13.599 1.00 87.69 122 ASP A O 1
ATOM 940 N N . TRP A 1 123 ? -1.098 -2.262 14.475 1.00 87.44 123 TRP A N 1
ATOM 941 C CA . TRP A 1 123 ? -2.431 -1.727 14.172 1.00 87.44 123 TRP A CA 1
ATOM 942 C C . TRP A 1 123 ? -2.792 -0.522 15.044 1.00 87.44 123 TRP A C 1
ATOM 944 O O . TRP A 1 123 ? -3.570 0.329 14.620 1.00 87.44 123 TRP A O 1
ATOM 954 N N . PHE A 1 124 ? -2.197 -0.434 16.235 1.00 88.94 124 PHE A N 1
ATOM 955 C CA . PHE A 1 124 ? -2.369 0.656 17.194 1.00 88.94 124 PHE A CA 1
ATOM 956 C C . PHE A 1 124 ? -1.087 1.492 17.302 1.00 88.94 124 PHE A C 1
ATOM 958 O O . PHE A 1 124 ? -0.740 1.987 18.372 1.00 88.94 124 PHE A O 1
ATOM 965 N N . CYS A 1 125 ? -0.344 1.649 16.204 1.00 87.12 125 CYS A N 1
ATOM 966 C CA . CYS A 1 125 ? 0.752 2.609 16.171 1.00 87.12 125 CYS A CA 1
ATOM 967 C C . CYS A 1 125 ? 0.217 4.052 16.105 1.00 87.12 125 CYS A C 1
ATOM 969 O O . CYS A 1 125 ? -0.913 4.313 15.683 1.00 87.12 125 CYS A O 1
ATOM 971 N N . SER A 1 126 ? 1.033 5.018 16.534 1.00 86.06 126 SER A N 1
ATOM 972 C CA . SER A 1 126 ? 0.649 6.429 16.468 1.00 86.06 126 SER A CA 1
ATOM 973 C C . SER A 1 126 ? 0.440 6.878 15.016 1.00 86.06 126 SER A C 1
ATOM 975 O O . SER A 1 126 ? 1.128 6.425 14.098 1.00 86.06 126 SER A O 1
ATOM 977 N N . ILE A 1 127 ? -0.489 7.815 14.797 1.00 79.25 127 ILE A N 1
ATOM 978 C CA . ILE A 1 127 ? -0.795 8.338 13.453 1.00 79.25 127 ILE A CA 1
ATOM 979 C C . ILE A 1 127 ? 0.470 8.828 12.719 1.00 79.25 127 ILE A C 1
ATOM 981 O O . ILE A 1 127 ? 0.635 8.467 11.553 1.00 79.25 127 ILE A O 1
ATOM 985 N N . PRO A 1 128 ? 1.395 9.587 13.348 1.00 84.81 128 PRO A N 1
ATOM 986 C CA . PRO A 1 128 ? 2.637 9.982 12.685 1.00 84.81 128 PRO A CA 1
ATOM 987 C C . PRO A 1 128 ? 3.466 8.785 12.200 1.00 84.81 128 PRO A C 1
ATOM 989 O O . PRO A 1 128 ? 3.962 8.804 11.078 1.00 84.81 128 PRO A O 1
ATOM 992 N N . HIS A 1 129 ? 3.552 7.715 12.995 1.00 84.00 129 HIS A N 1
ATOM 993 C CA . HIS A 1 129 ? 4.284 6.506 12.618 1.00 84.00 129 HIS A CA 1
ATOM 994 C C . HIS A 1 129 ? 3.645 5.787 11.419 1.00 84.00 129 HIS A C 1
ATOM 996 O O . HIS A 1 129 ? 4.336 5.397 10.470 1.00 84.00 129 HIS A O 1
ATOM 1002 N N . ALA A 1 130 ? 2.314 5.668 11.413 1.00 78.75 130 ALA A N 1
ATOM 1003 C CA . ALA A 1 130 ? 1.576 5.127 10.275 1.00 78.75 130 ALA A CA 1
ATOM 1004 C C . ALA A 1 130 ? 1.789 5.981 9.009 1.00 78.75 130 ALA A C 1
ATOM 1006 O O . ALA A 1 130 ? 2.037 5.450 7.924 1.00 78.75 130 ALA A O 1
ATOM 1007 N N . MET A 1 131 ? 1.760 7.312 9.143 1.00 80.44 131 MET A N 1
ATOM 1008 C CA . MET A 1 131 ? 1.999 8.244 8.037 1.00 80.44 131 MET A CA 1
ATOM 1009 C C . MET A 1 131 ? 3.418 8.149 7.472 1.00 80.44 131 MET A C 1
ATOM 1011 O O . MET A 1 131 ? 3.587 8.223 6.252 1.00 80.44 131 MET A O 1
ATOM 1015 N N . ASP A 1 132 ? 4.429 7.961 8.317 1.00 87.12 132 ASP A N 1
ATOM 1016 C CA . ASP A 1 132 ? 5.811 7.769 7.876 1.00 87.12 132 ASP A CA 1
ATOM 1017 C C . ASP A 1 132 ? 5.963 6.465 7.086 1.00 87.12 132 ASP A C 1
ATOM 1019 O O . ASP A 1 132 ? 6.588 6.450 6.022 1.00 87.12 132 ASP A O 1
ATOM 1023 N N . THR A 1 133 ? 5.313 5.391 7.540 1.00 82.44 133 THR A N 1
ATOM 1024 C CA . THR A 1 133 ? 5.288 4.100 6.836 1.00 82.44 133 THR A CA 1
ATOM 1025 C C . THR A 1 133 ? 4.628 4.229 5.461 1.00 82.44 133 THR A C 1
ATOM 1027 O O . THR A 1 133 ? 5.187 3.787 4.452 1.00 82.44 133 THR A O 1
ATOM 1030 N N . ILE A 1 134 ? 3.480 4.913 5.384 1.00 78.56 134 ILE A N 1
ATOM 1031 C CA . ILE A 1 134 ? 2.798 5.203 4.115 1.00 78.56 134 ILE A CA 1
ATOM 1032 C C . ILE A 1 134 ? 3.698 6.053 3.210 1.00 78.56 134 ILE A C 1
ATOM 1034 O O . ILE A 1 134 ? 3.915 5.701 2.050 1.00 78.56 134 ILE A O 1
ATOM 1038 N N . SER A 1 135 ? 4.287 7.128 3.731 1.00 85.56 135 SER A N 1
ATOM 1039 C CA . SER A 1 135 ? 5.180 8.016 2.976 1.00 85.56 135 SER A CA 1
ATOM 1040 C C . SER A 1 135 ? 6.391 7.267 2.418 1.00 85.56 135 SER A C 1
ATOM 1042 O O . SER A 1 135 ? 6.778 7.459 1.260 1.00 85.56 135 SER A O 1
ATOM 1044 N N . TYR A 1 136 ? 6.967 6.365 3.213 1.00 86.81 136 TYR A N 1
ATOM 1045 C CA . TYR A 1 136 ? 8.070 5.510 2.796 1.00 86.81 136 TYR A CA 1
ATOM 1046 C C . TYR A 1 136 ? 7.648 4.524 1.701 1.00 86.81 136 TYR A C 1
ATOM 1048 O O . TYR A 1 136 ? 8.349 4.389 0.696 1.00 86.81 136 TYR A O 1
ATOM 1056 N N . SER A 1 137 ? 6.472 3.901 1.829 1.00 82.81 137 SER A N 1
ATOM 1057 C CA . SER A 1 137 ? 5.937 2.991 0.808 1.00 82.81 137 SER A CA 1
ATOM 1058 C C . SER A 1 137 ? 5.693 3.696 -0.534 1.00 82.81 137 SER A C 1
ATOM 1060 O O . SER A 1 137 ? 6.088 3.185 -1.584 1.00 82.81 137 SER A O 1
ATOM 1062 N N . ILE A 1 138 ? 5.157 4.922 -0.509 1.00 85.94 138 ILE A N 1
ATOM 1063 C CA . ILE A 1 138 ? 4.965 5.759 -1.700 1.00 85.94 138 ILE A CA 1
ATOM 1064 C C . ILE A 1 138 ? 6.315 6.084 -2.338 1.00 85.94 138 ILE A C 1
ATOM 1066 O O . ILE A 1 138 ? 6.471 5.975 -3.555 1.00 85.94 138 ILE A O 1
ATOM 1070 N N . LYS A 1 139 ? 7.316 6.444 -1.527 1.00 91.75 139 LYS A N 1
ATOM 1071 C CA . LYS A 1 139 ? 8.669 6.721 -2.017 1.00 91.75 139 LYS A CA 1
ATOM 1072 C C . LYS A 1 139 ? 9.284 5.494 -2.693 1.00 91.75 139 LYS A C 1
ATOM 1074 O O . LYS A 1 139 ? 9.866 5.639 -3.766 1.00 91.75 139 LYS A O 1
ATOM 1079 N N . ILE A 1 140 ? 9.129 4.301 -2.117 1.00 92.50 140 ILE A N 1
ATOM 1080 C CA . ILE A 1 140 ? 9.587 3.049 -2.741 1.00 92.50 140 ILE A CA 1
ATOM 1081 C C . ILE A 1 140 ? 8.860 2.808 -4.065 1.00 92.50 140 ILE A C 1
ATOM 1083 O O . ILE A 1 140 ? 9.507 2.504 -5.067 1.00 92.50 140 ILE A O 1
ATOM 1087 N N . ALA A 1 141 ? 7.536 2.969 -4.098 1.00 88.75 141 ALA A N 1
ATOM 1088 C CA . ALA A 1 141 ? 6.750 2.784 -5.315 1.00 88.75 141 ALA A CA 1
ATOM 1089 C C . ALA A 1 141 ? 7.208 3.738 -6.434 1.00 88.75 141 ALA A C 1
ATOM 1091 O O . ALA A 1 141 ? 7.455 3.306 -7.560 1.00 88.75 141 ALA A O 1
ATOM 1092 N N . GLN A 1 142 ? 7.425 5.015 -6.103 1.00 90.81 142 GLN A N 1
ATOM 1093 C CA . GLN A 1 142 ? 7.967 6.014 -7.028 1.00 90.81 142 GLN A CA 1
ATOM 1094 C C . GLN A 1 142 ? 9.378 5.651 -7.514 1.00 90.81 142 GLN A C 1
ATOM 1096 O O . GLN A 1 142 ? 9.681 5.767 -8.702 1.00 90.81 142 GLN A O 1
ATOM 1101 N N . GLN A 1 143 ? 10.252 5.187 -6.617 1.00 93.94 143 GLN A N 1
ATOM 1102 C CA . GLN A 1 143 ? 11.605 4.760 -6.978 1.00 93.94 143 GLN A CA 1
ATOM 1103 C C . GLN A 1 143 ? 11.597 3.538 -7.904 1.00 93.94 143 GLN A C 1
ATOM 1105 O O . GLN A 1 143 ? 12.384 3.485 -8.851 1.00 93.94 143 GLN A O 1
ATOM 1110 N N . ARG A 1 144 ? 10.694 2.578 -7.674 1.00 93.94 144 ARG A N 1
ATOM 1111 C CA . ARG A 1 144 ? 10.542 1.380 -8.510 1.00 93.94 144 ARG A CA 1
ATOM 1112 C C . ARG A 1 144 ? 10.152 1.741 -9.941 1.00 93.94 144 ARG A C 1
ATOM 1114 O O . ARG A 1 144 ? 10.741 1.217 -10.881 1.00 93.94 144 ARG A O 1
ATOM 1121 N N . ASP A 1 145 ? 9.207 2.656 -10.103 1.00 93.50 145 ASP A N 1
ATOM 1122 C CA . ASP A 1 145 ? 8.747 3.137 -11.407 1.00 93.50 145 ASP A CA 1
ATOM 1123 C C . ASP A 1 145 ? 9.871 3.831 -12.206 1.00 93.50 145 ASP A C 1
ATOM 1125 O O . ASP A 1 145 ? 10.117 3.510 -13.372 1.00 93.50 145 ASP A O 1
ATOM 1129 N N . VAL A 1 146 ? 10.649 4.707 -11.557 1.00 94.69 146 VAL A N 1
ATOM 1130 C CA . VAL A 1 146 ? 11.842 5.320 -12.175 1.00 94.69 146 VAL A CA 1
ATOM 1131 C C . VAL A 1 146 ? 12.863 4.257 -12.591 1.00 94.69 146 VAL A C 1
ATOM 1133 O O . VAL A 1 146 ? 13.400 4.320 -13.697 1.00 94.69 146 VAL A O 1
ATOM 1136 N N . LEU A 1 147 ? 13.117 3.263 -11.739 1.00 97.06 147 LEU A N 1
ATOM 1137 C CA . LEU A 1 147 ? 14.065 2.188 -12.029 1.00 97.06 147 LEU A CA 1
ATOM 1138 C C . LEU A 1 147 ? 13.624 1.338 -13.229 1.00 97.06 147 LEU A C 1
ATOM 1140 O O . LEU A 1 147 ? 14.460 0.982 -14.062 1.00 97.06 147 LEU A O 1
ATOM 1144 N N . LEU A 1 148 ? 12.328 1.039 -13.350 1.00 96.81 148 LEU A N 1
ATOM 1145 C CA . LEU A 1 148 ? 11.779 0.311 -14.496 1.00 96.81 148 LEU A CA 1
ATOM 1146 C C . LEU A 1 148 ? 11.956 1.090 -15.804 1.00 96.81 148 LEU A C 1
ATOM 1148 O O . LEU A 1 148 ? 12.389 0.500 -16.796 1.00 96.81 148 LEU A O 1
ATOM 1152 N N . ARG A 1 149 ? 11.716 2.408 -15.800 1.00 96.25 149 ARG A N 1
ATOM 1153 C CA . ARG A 1 149 ? 11.978 3.264 -16.970 1.00 96.25 149 ARG A CA 1
ATOM 1154 C C . ARG A 1 149 ? 13.446 3.256 -17.382 1.00 96.25 149 ARG A C 1
ATOM 1156 O O . ARG A 1 149 ? 13.748 2.975 -18.535 1.00 96.25 149 ARG A O 1
ATOM 1163 N N . VAL A 1 150 ? 14.362 3.476 -16.439 1.00 97.69 150 VAL A N 1
ATOM 1164 C CA . VAL A 1 150 ? 15.809 3.471 -16.725 1.00 97.69 150 VAL A CA 1
ATOM 1165 C C . VAL A 1 150 ? 16.263 2.113 -17.267 1.00 97.69 150 VAL A C 1
ATOM 1167 O O . VAL A 1 150 ? 17.099 2.038 -18.168 1.00 97.69 150 VAL A O 1
ATOM 1170 N N . LYS A 1 151 ? 15.705 1.014 -16.746 1.00 97.94 151 LYS A N 1
ATOM 1171 C CA . LYS A 1 151 ? 15.988 -0.333 -17.253 1.00 97.94 151 LYS A CA 1
ATOM 1172 C C . LYS A 1 151 ? 15.523 -0.502 -18.702 1.00 97.94 151 LYS A C 1
ATOM 1174 O O . LYS A 1 151 ? 16.250 -1.105 -19.488 1.00 97.94 151 LYS A O 1
ATOM 1179 N N . HIS A 1 152 ? 14.350 0.027 -19.046 1.00 98.25 152 HIS A N 1
ATOM 1180 C CA . HIS A 1 152 ? 13.824 -0.004 -20.409 1.00 98.25 152 HIS A CA 1
ATOM 1181 C C . HIS A 1 152 ? 14.698 0.805 -21.378 1.00 98.25 152 HIS A C 1
ATOM 1183 O O . HIS A 1 152 ? 15.167 0.252 -22.371 1.00 98.25 152 HIS A O 1
ATOM 1189 N N . GLU A 1 153 ? 15.019 2.056 -21.036 1.00 97.62 153 GLU A N 1
ATOM 1190 C CA . GLU A 1 153 ? 15.896 2.927 -21.837 1.00 97.62 153 GLU A CA 1
ATOM 1191 C C . GLU A 1 153 ? 17.284 2.303 -22.055 1.00 97.62 153 GLU A C 1
ATOM 1193 O O . GLU A 1 153 ? 17.869 2.390 -23.136 1.00 97.62 153 GLU A O 1
ATOM 1198 N N . ARG A 1 154 ? 17.824 1.616 -21.039 1.00 98.25 154 ARG A N 1
ATOM 1199 C CA . ARG A 1 154 ? 19.104 0.906 -21.154 1.00 98.25 154 ARG A CA 1
ATOM 1200 C C . ARG A 1 154 ? 19.055 -0.221 -22.189 1.00 98.25 154 ARG A C 1
ATOM 1202 O O . ARG A 1 154 ? 20.034 -0.407 -22.914 1.00 98.25 154 ARG A O 1
ATOM 1209 N N . GLU A 1 155 ? 17.968 -0.986 -22.239 1.00 98.50 155 GLU A N 1
ATOM 1210 C CA . GLU A 1 155 ? 17.823 -2.067 -23.220 1.00 98.50 155 GLU A CA 1
ATOM 1211 C C . GLU A 1 155 ? 17.604 -1.507 -24.630 1.00 98.50 155 GLU A C 1
ATOM 1213 O O . GLU A 1 155 ? 18.198 -2.001 -25.586 1.00 98.50 155 GLU A O 1
ATOM 1218 N N . GLU A 1 156 ? 16.848 -0.416 -24.760 1.00 98.25 156 GLU A N 1
ATOM 1219 C CA . GLU A 1 156 ? 16.687 0.299 -26.028 1.00 98.25 156 GLU A CA 1
ATOM 1220 C C . GLU A 1 156 ? 18.036 0.795 -26.572 1.00 98.25 156 GLU A C 1
ATOM 1222 O O . GLU A 1 156 ? 18.381 0.516 -27.719 1.00 98.25 156 GLU A O 1
ATOM 1227 N N . LEU A 1 157 ? 18.863 1.437 -25.739 1.00 97.75 157 LEU A N 1
ATOM 1228 C CA . LEU A 1 157 ? 20.207 1.881 -26.132 1.00 97.75 157 LEU A CA 1
ATOM 1229 C C . LEU A 1 157 ? 21.111 0.724 -26.565 1.00 97.75 157 LEU A C 1
ATOM 1231 O O . LEU A 1 157 ? 21.911 0.866 -27.493 1.00 97.75 157 LEU A O 1
ATOM 1235 N N . LYS A 1 158 ? 21.000 -0.428 -25.902 1.00 98.50 158 LYS A N 1
ATOM 1236 C CA . LYS A 1 158 ? 21.746 -1.635 -26.266 1.00 98.50 158 LYS A CA 1
ATOM 1237 C C . LYS A 1 158 ? 21.307 -2.162 -27.636 1.00 98.50 158 LYS A C 1
ATOM 1239 O O . LYS A 1 158 ? 22.168 -2.497 -28.450 1.00 98.50 158 LYS A O 1
ATOM 1244 N N . ASN A 1 159 ? 20.004 -2.171 -27.908 1.00 98.56 159 ASN A N 1
ATOM 1245 C CA . ASN A 1 159 ? 19.450 -2.558 -29.205 1.00 98.56 159 ASN A CA 1
ATOM 1246 C C . ASN A 1 159 ? 19.879 -1.589 -30.312 1.00 98.56 159 ASN A C 1
ATOM 1248 O O . ASN A 1 159 ? 20.407 -2.024 -31.331 1.00 98.56 159 ASN A O 1
ATOM 1252 N N . LEU A 1 160 ? 19.762 -0.279 -30.078 1.00 98.06 160 LEU A N 1
ATOM 1253 C CA . LEU A 1 160 ? 20.199 0.752 -31.023 1.00 98.06 160 LEU A CA 1
ATOM 1254 C C . LEU A 1 160 ? 21.695 0.652 -31.336 1.00 98.06 160 LEU A C 1
ATOM 1256 O O . LEU A 1 160 ? 22.100 0.787 -32.491 1.00 98.06 160 LEU A O 1
ATOM 1260 N N . ARG A 1 161 ? 22.532 0.380 -30.328 1.00 98.25 161 ARG A N 1
ATOM 1261 C CA . ARG A 1 161 ? 23.971 0.174 -30.526 1.00 98.25 161 ARG A CA 1
ATOM 1262 C C . ARG A 1 161 ? 24.254 -1.040 -31.406 1.00 98.25 161 ARG A C 1
ATOM 1264 O O . ARG A 1 161 ? 25.084 -0.936 -32.305 1.00 98.25 161 ARG A O 1
ATOM 1271 N N . LYS A 1 162 ? 23.552 -2.152 -31.173 1.00 98.69 162 LYS A N 1
ATOM 1272 C CA . LYS A 1 162 ? 23.663 -3.363 -31.991 1.00 98.69 162 LYS A CA 1
ATOM 1273 C C . LYS A 1 162 ? 23.299 -3.074 -33.450 1.00 98.69 162 LYS A C 1
ATOM 1275 O O . LYS A 1 162 ? 24.110 -3.336 -34.331 1.00 98.69 162 LYS A O 1
ATOM 1280 N N . THR A 1 163 ? 22.156 -2.432 -33.699 1.00 98.31 163 THR A N 1
ATOM 1281 C CA . THR A 1 163 ? 21.741 -2.035 -35.056 1.00 98.31 163 THR A CA 1
ATOM 1282 C C . THR A 1 163 ? 22.755 -1.093 -35.712 1.00 98.31 163 THR A C 1
ATOM 1284 O O . THR A 1 163 ? 23.065 -1.235 -36.890 1.00 98.31 163 THR A O 1
ATOM 1287 N N . ALA A 1 164 ? 23.329 -0.145 -34.966 1.00 98.44 164 ALA A N 1
ATOM 1288 C CA . ALA A 1 164 ? 24.349 0.755 -35.500 1.00 98.44 164 ALA A CA 1
ATOM 1289 C C . ALA A 1 164 ? 25.659 0.031 -35.865 1.00 98.44 164 ALA A C 1
ATOM 1291 O O . ALA A 1 164 ? 26.325 0.415 -36.827 1.00 98.44 164 ALA A O 1
ATOM 1292 N N . GLU A 1 165 ? 26.059 -0.987 -35.102 1.00 98.62 165 GLU A N 1
ATOM 1293 C CA . GLU A 1 165 ? 27.225 -1.825 -35.404 1.00 98.62 165 GLU A CA 1
ATOM 1294 C C . GLU A 1 165 ? 26.977 -2.704 -36.643 1.00 98.62 165 GLU A C 1
ATOM 1296 O O . GLU A 1 165 ? 27.835 -2.751 -37.525 1.00 98.62 165 GLU A O 1
ATOM 1301 N N . GLU A 1 166 ? 25.786 -3.298 -36.767 1.00 98.38 166 GLU A N 1
ATOM 1302 C CA . GLU A 1 166 ? 25.352 -4.066 -37.945 1.00 98.38 166 GLU A CA 1
ATOM 1303 C C . GLU A 1 166 ? 25.341 -3.201 -39.213 1.00 98.38 166 GLU A C 1
ATOM 1305 O O . GLU A 1 166 ? 25.993 -3.543 -40.200 1.00 98.38 166 GLU A O 1
ATOM 1310 N N . LEU A 1 167 ? 24.705 -2.025 -39.163 1.00 98.25 167 LEU A N 1
ATOM 1311 C CA . LEU A 1 167 ? 24.662 -1.089 -40.292 1.00 98.25 167 LEU A CA 1
ATOM 1312 C C . LEU A 1 167 ? 26.056 -0.589 -40.692 1.00 98.25 167 LEU A C 1
ATOM 1314 O O . LEU A 1 167 ? 26.335 -0.404 -41.875 1.00 98.25 167 LEU A O 1
ATOM 1318 N N . ARG A 1 168 ? 26.965 -0.368 -39.730 1.00 97.44 168 ARG A N 1
ATOM 1319 C CA . ARG A 1 168 ? 28.361 -0.012 -40.042 1.00 97.44 168 ARG A CA 1
ATOM 1320 C C . ARG A 1 168 ? 29.098 -1.156 -40.733 1.00 97.44 168 ARG A C 1
ATOM 1322 O O . ARG A 1 168 ? 29.882 -0.888 -41.644 1.00 97.44 168 ARG A O 1
ATOM 1329 N N . ALA A 1 169 ? 28.874 -2.397 -40.305 1.00 98.00 169 ALA A N 1
ATOM 1330 C CA . ALA A 1 169 ? 29.471 -3.572 -40.931 1.00 98.00 169 ALA A CA 1
ATOM 1331 C C . ALA A 1 169 ? 28.957 -3.761 -42.368 1.00 98.00 169 ALA A C 1
ATOM 1333 O O . ALA A 1 169 ? 29.761 -3.941 -43.282 1.00 98.00 169 ALA A O 1
ATOM 1334 N N . GLU A 1 170 ? 27.648 -3.625 -42.583 1.00 97.50 170 GLU A N 1
ATOM 1335 C CA . GLU A 1 170 ? 27.028 -3.682 -43.909 1.00 97.50 170 GLU A CA 1
ATOM 1336 C C . GLU A 1 170 ? 27.534 -2.557 -44.819 1.00 97.50 170 GLU A C 1
ATOM 1338 O O . GLU A 1 170 ? 27.955 -2.807 -45.947 1.00 97.50 170 GLU A O 1
ATOM 1343 N N . ASN A 1 171 ? 27.575 -1.316 -44.324 1.00 95.88 171 ASN A N 1
ATOM 1344 C CA . ASN A 1 171 ? 28.083 -0.185 -45.096 1.00 95.88 171 ASN A CA 1
ATOM 1345 C C . ASN A 1 171 ? 29.534 -0.416 -45.535 1.00 95.88 171 ASN A C 1
ATOM 1347 O O . ASN A 1 171 ? 29.872 -0.192 -46.695 1.00 95.88 171 ASN A O 1
ATOM 1351 N N . LYS A 1 172 ? 30.381 -0.929 -44.635 1.00 94.69 172 LYS A N 1
ATOM 1352 C CA . LYS A 1 172 ? 31.755 -1.320 -44.963 1.00 94.69 172 LYS A CA 1
ATOM 1353 C C . LYS A 1 172 ? 31.790 -2.392 -46.056 1.00 94.69 172 LYS A C 1
ATOM 1355 O O . LYS A 1 172 ? 32.540 -2.255 -47.015 1.00 94.69 172 LYS A O 1
ATOM 1360 N N . GLN A 1 173 ? 30.954 -3.422 -45.956 1.00 96.06 173 GLN A N 1
ATOM 1361 C CA . GLN A 1 173 ? 30.851 -4.453 -46.987 1.00 96.06 173 GLN A CA 1
ATOM 1362 C C . GLN A 1 173 ? 30.433 -3.869 -48.347 1.00 96.06 173 GLN A C 1
ATOM 1364 O O . GLN A 1 173 ? 31.033 -4.202 -49.366 1.00 96.06 173 GLN A O 1
ATOM 1369 N N . LEU A 1 174 ? 29.456 -2.961 -48.382 1.00 94.00 174 LEU A N 1
ATOM 1370 C CA . LEU A 1 174 ? 29.028 -2.300 -49.618 1.00 94.00 174 LEU A CA 1
ATOM 1371 C C . LEU A 1 174 ? 30.144 -1.449 -50.240 1.00 94.00 174 LEU A C 1
ATOM 1373 O O . LEU A 1 174 ? 30.295 -1.440 -51.461 1.00 94.00 174 LEU A O 1
ATOM 1377 N N . ARG A 1 175 ? 30.968 -0.775 -49.427 1.00 92.00 175 ARG A N 1
ATOM 1378 C CA . ARG A 1 175 ? 32.134 -0.020 -49.922 1.00 92.00 175 ARG A CA 1
ATOM 1379 C C . ARG A 1 175 ? 33.208 -0.927 -50.526 1.00 92.00 175 ARG A C 1
ATOM 1381 O O . ARG A 1 175 ? 33.776 -0.560 -51.557 1.00 92.00 175 ARG A O 1
ATOM 1388 N N . LEU A 1 176 ? 33.424 -2.115 -49.949 1.00 91.44 176 LEU A N 1
ATOM 1389 C CA . LEU A 1 176 ? 34.268 -3.164 -50.540 1.00 91.44 176 LEU A CA 1
ATOM 1390 C C . LEU A 1 176 ? 33.737 -3.602 -51.910 1.00 91.44 176 LEU A C 1
ATOM 1392 O O . LEU A 1 176 ? 34.491 -3.600 -52.880 1.00 91.44 176 LEU A O 1
ATOM 1396 N N . TYR A 1 177 ? 32.441 -3.914 -52.013 1.00 92.31 177 TYR A N 1
ATOM 1397 C CA . TYR A 1 177 ? 31.823 -4.336 -53.278 1.00 92.31 177 TYR A CA 1
ATOM 1398 C C . TYR A 1 177 ? 31.861 -3.256 -54.365 1.00 92.31 177 TYR A C 1
ATOM 1400 O O . TYR A 1 177 ? 32.061 -3.571 -55.534 1.00 92.31 177 TYR A O 1
ATOM 1408 N N . ALA A 1 178 ? 31.702 -1.984 -53.996 1.00 93.44 178 ALA A N 1
ATOM 1409 C CA . ALA A 1 178 ? 31.740 -0.866 -54.937 1.00 93.44 178 ALA A CA 1
ATOM 1410 C C . ALA A 1 178 ? 33.160 -0.495 -55.415 1.00 93.44 178 ALA A C 1
ATOM 1412 O O . ALA A 1 178 ? 33.310 0.446 -56.192 1.00 93.44 178 ALA A O 1
ATOM 1413 N N . GLY A 1 179 ? 34.212 -1.165 -54.925 1.00 87.06 179 GLY A N 1
ATOM 1414 C CA . GLY A 1 179 ? 35.604 -0.794 -55.211 1.00 87.06 179 GLY A CA 1
ATOM 1415 C C . GLY A 1 179 ? 36.027 0.546 -54.589 1.00 87.06 179 GLY A C 1
ATOM 1416 O O . GLY A 1 179 ? 37.056 1.104 -54.963 1.00 87.06 179 GLY A O 1
ATOM 1417 N N . LEU A 1 180 ? 35.242 1.069 -53.639 1.00 79.88 180 LEU A N 1
ATOM 1418 C CA . LEU A 1 180 ? 35.471 2.353 -52.961 1.00 79.88 180 LEU A CA 1
ATOM 1419 C C . LEU A 1 180 ? 36.321 2.225 -51.691 1.00 79.88 180 LEU A C 1
ATOM 1421 O O . LEU A 1 180 ? 36.748 3.239 -51.146 1.00 79.88 180 LEU A O 1
ATOM 1425 N N . ASP A 1 181 ? 36.579 1.000 -51.232 1.00 65.19 181 ASP A N 1
ATOM 1426 C CA . ASP A 1 181 ? 37.486 0.707 -50.111 1.00 65.19 181 ASP A CA 1
ATOM 1427 C C . ASP A 1 181 ? 38.967 0.728 -50.514 1.00 65.19 181 ASP A C 1
ATOM 1429 O O . ASP A 1 181 ? 39.856 0.444 -49.707 1.00 65.19 181 ASP A O 1
ATOM 1433 N N . GLY A 1 182 ? 39.253 1.124 -51.757 1.00 57.56 182 GLY A N 1
ATOM 1434 C CA . GLY A 1 182 ? 40.587 1.542 -52.129 1.00 57.56 182 GLY A CA 1
ATOM 1435 C C . GLY A 1 182 ? 41.041 2.633 -51.168 1.00 57.56 182 GLY A C 1
ATOM 1436 O O . GLY A 1 182 ? 40.366 3.647 -51.001 1.00 57.56 182 GLY A O 1
ATOM 1437 N N . ASN A 1 183 ? 42.215 2.421 -50.579 1.00 56.44 183 ASN A N 1
ATOM 1438 C CA . ASN A 1 183 ? 43.118 3.402 -49.982 1.00 56.44 183 ASN A CA 1
ATOM 1439 C C . ASN A 1 183 ? 43.505 4.477 -51.024 1.00 56.44 183 ASN A C 1
ATOM 1441 O O . ASN A 1 183 ? 44.679 4.718 -51.302 1.00 56.44 183 ASN A O 1
ATOM 1445 N N . GLY A 1 184 ? 42.492 5.045 -51.680 1.00 55.53 184 GLY A N 1
ATOM 1446 C CA . GLY A 1 184 ? 42.543 6.060 -52.697 1.00 55.53 184 GLY A CA 1
ATOM 1447 C C . GLY A 1 184 ? 43.114 7.269 -52.015 1.00 55.53 184 GLY A C 1
ATOM 1448 O O . GLY A 1 184 ? 42.424 7.995 -51.302 1.00 55.53 184 GLY A O 1
ATOM 1449 N N . SER A 1 185 ? 44.422 7.384 -52.185 1.00 50.41 185 SER A N 1
ATOM 1450 C CA . SER A 1 185 ? 45.253 8.533 -51.919 1.00 50.41 185 SER A CA 1
ATOM 1451 C C . SER A 1 185 ? 44.589 9.786 -52.495 1.00 50.41 185 SER A C 1
ATOM 1453 O O . SER A 1 185 ? 44.942 10.285 -53.556 1.00 50.41 185 SER A O 1
ATOM 1455 N N . ASN A 1 186 ? 43.625 10.341 -51.765 1.00 53.19 186 ASN A N 1
ATOM 1456 C CA . ASN A 1 186 ? 43.063 11.663 -52.015 1.00 53.19 186 ASN A CA 1
ATOM 1457 C C . ASN A 1 186 ? 43.990 12.751 -51.442 1.00 53.19 186 ASN A C 1
ATOM 1459 O O . ASN A 1 186 ? 43.551 13.850 -51.117 1.00 53.19 186 ASN A O 1
ATOM 1463 N N . SER A 1 187 ? 45.294 12.457 -51.357 1.00 49.59 187 SER A N 1
ATOM 1464 C CA . SER A 1 187 ? 46.363 13.450 -51.248 1.00 49.59 187 SER A CA 1
ATOM 1465 C C . SER A 1 187 ? 46.776 13.980 -52.629 1.00 49.59 187 SER A C 1
ATOM 1467 O O . SER A 1 187 ? 47.823 14.593 -52.781 1.00 49.59 187 SER A O 1
ATOM 1469 N N . ALA A 1 188 ? 45.929 13.849 -53.652 1.00 56.75 188 ALA A N 1
ATOM 1470 C CA . ALA A 1 188 ? 45.945 14.801 -54.755 1.00 56.75 188 ALA A CA 1
ATOM 1471 C C . ALA A 1 188 ? 45.208 16.083 -54.324 1.00 56.75 188 ALA A C 1
ATOM 1473 O O . ALA A 1 188 ? 44.183 16.468 -54.887 1.00 56.75 188 ALA A O 1
ATOM 1474 N N . THR A 1 189 ? 45.727 16.766 -53.297 1.00 56.09 189 THR A N 1
ATOM 1475 C CA . THR A 1 189 ? 45.551 18.217 -53.193 1.00 56.09 189 THR A CA 1
ATOM 1476 C C . THR A 1 189 ? 46.023 18.764 -54.529 1.00 56.09 189 THR A C 1
ATOM 1478 O O . THR A 1 189 ? 47.202 18.637 -54.859 1.00 56.09 189 THR A O 1
ATOM 1481 N N . ASN A 1 190 ? 45.117 19.315 -55.337 1.00 59.12 190 ASN A N 1
ATOM 1482 C CA . ASN A 1 190 ? 45.558 20.091 -56.485 1.00 59.12 190 ASN A CA 1
ATOM 1483 C C . ASN A 1 190 ? 46.572 21.135 -55.978 1.00 59.12 190 ASN A C 1
ATOM 1485 O O . ASN A 1 190 ? 46.441 21.668 -54.871 1.00 59.12 190 ASN A O 1
ATOM 1489 N N . SER A 1 191 ? 47.606 21.416 -56.762 1.00 66.25 191 SER A N 1
ATOM 1490 C CA . SER A 1 191 ? 48.677 22.359 -56.406 1.00 66.25 191 SER A CA 1
ATOM 1491 C C . SER A 1 191 ? 48.173 23.783 -56.10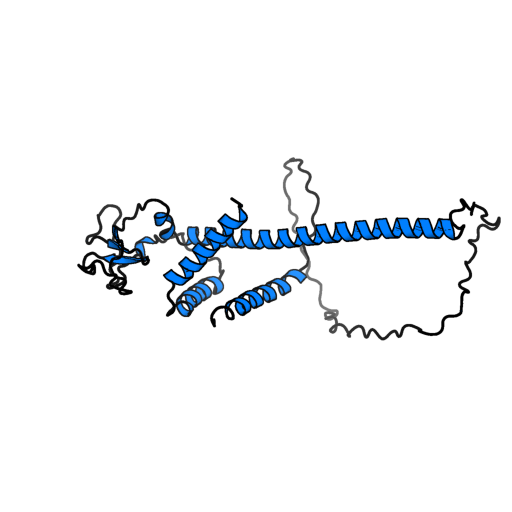1 1.00 66.25 191 SER A C 1
ATOM 1493 O O . SER A 1 191 ? 48.932 24.624 -55.635 1.00 66.25 191 SER A O 1
ATOM 1495 N N . SER A 1 192 ? 46.881 24.053 -56.315 1.00 67.19 192 SER A N 1
ATOM 1496 C CA . SER A 1 192 ? 46.201 25.319 -56.044 1.00 67.19 192 SER A CA 1
ATOM 1497 C C . SER A 1 192 ? 45.573 25.462 -54.649 1.00 67.19 192 SER A C 1
ATOM 1499 O O . SER A 1 192 ? 45.022 26.522 -54.358 1.00 67.19 192 SER A O 1
ATOM 1501 N N . GLY A 1 193 ? 45.582 24.432 -53.793 1.00 69.00 193 GLY A N 1
ATOM 1502 C CA . GLY A 1 193 ? 45.036 24.516 -52.425 1.00 69.00 193 GLY A CA 1
ATOM 1503 C C . GLY A 1 193 ? 43.523 24.781 -52.336 1.00 69.00 193 GLY A C 1
ATOM 1504 O O . GLY A 1 193 ? 42.991 25.026 -51.252 1.00 69.00 193 GLY A O 1
ATOM 1505 N N . LYS A 1 194 ? 42.800 24.723 -53.459 1.00 72.00 194 LYS A N 1
ATOM 1506 C CA . LYS A 1 194 ? 41.347 24.912 -53.510 1.00 72.00 194 LYS A CA 1
ATOM 1507 C C . LYS A 1 194 ? 40.685 23.543 -53.551 1.00 72.00 194 LYS A C 1
ATOM 1509 O O . LYS A 1 194 ? 40.881 22.788 -54.501 1.00 72.00 194 LYS A O 1
ATOM 1514 N N . ARG A 1 195 ? 39.899 23.223 -52.516 1.00 65.81 195 ARG A N 1
ATOM 1515 C CA . ARG A 1 195 ? 39.106 21.986 -52.462 1.00 65.81 195 ARG A CA 1
ATOM 1516 C C . ARG A 1 195 ? 38.272 21.875 -53.747 1.00 65.81 195 ARG A C 1
ATOM 1518 O O . ARG A 1 195 ? 37.618 22.864 -54.088 1.00 65.81 195 ARG A O 1
ATOM 1525 N N . PRO A 1 196 ? 38.283 20.728 -54.449 1.00 60.22 196 PRO A N 1
ATOM 1526 C CA . PRO A 1 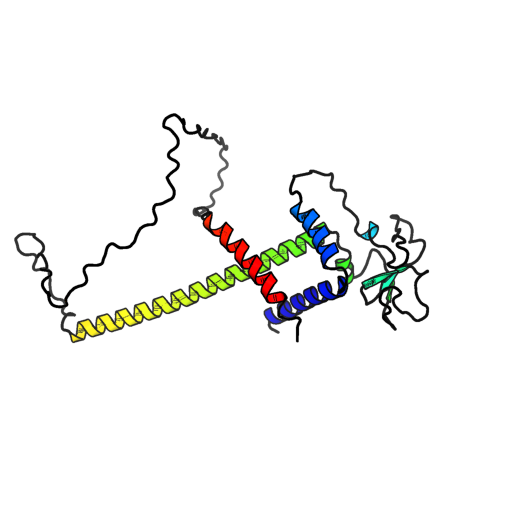196 ? 37.380 20.501 -55.565 1.00 60.22 196 PRO A CA 1
ATOM 1527 C C . PRO A 1 196 ? 35.963 20.752 -55.068 1.00 60.22 196 PRO A C 1
ATOM 1529 O O . PRO A 1 196 ? 35.521 20.147 -54.087 1.00 60.22 196 PRO A O 1
ATOM 1532 N N . ARG A 1 197 ? 35.278 21.708 -55.690 1.00 63.41 197 ARG A N 1
ATOM 1533 C CA . ARG A 1 197 ? 33.854 21.889 -55.463 1.00 63.41 197 ARG A CA 1
ATOM 1534 C C . ARG A 1 197 ? 33.222 20.636 -56.055 1.00 63.41 197 ARG A C 1
ATOM 1536 O O . ARG A 1 197 ? 33.253 20.447 -57.261 1.00 63.41 197 ARG A O 1
ATOM 1543 N N . MET A 1 198 ? 32.816 19.717 -55.186 1.00 62.84 198 MET A N 1
ATOM 1544 C CA . MET A 1 198 ? 32.149 18.486 -55.580 1.00 62.84 198 MET A CA 1
ATOM 1545 C C . MET A 1 198 ? 30.824 18.923 -56.196 1.00 62.84 198 MET A C 1
ATOM 1547 O O . MET A 1 198 ? 29.908 19.331 -55.481 1.00 62.84 198 MET A O 1
ATOM 1551 N N . ASP A 1 199 ? 30.802 19.003 -57.524 1.00 48.59 199 ASP A N 1
ATOM 1552 C CA . ASP A 1 199 ? 29.657 19.498 -58.263 1.00 48.59 199 ASP A CA 1
ATOM 1553 C C . ASP A 1 199 ? 28.478 18.568 -57.991 1.00 48.59 199 ASP A C 1
ATOM 1555 O O . ASP A 1 199 ? 28.503 17.370 -58.267 1.00 48.59 199 ASP A O 1
ATOM 1559 N N . ALA A 1 200 ? 27.455 19.150 -57.373 1.00 52.16 200 ALA A N 1
ATOM 1560 C CA . ALA A 1 200 ? 26.215 18.516 -56.965 1.00 52.16 200 ALA A CA 1
ATOM 1561 C C . ALA A 1 200 ? 25.303 18.230 -58.173 1.00 52.16 200 ALA A C 1
ATOM 1563 O O . ALA A 1 200 ? 24.128 18.586 -58.168 1.00 52.16 200 ALA A O 1
ATOM 1564 N N . TYR A 1 201 ? 25.845 17.598 -59.215 1.00 49.41 201 TYR A N 1
ATOM 1565 C CA . TYR A 1 201 ? 25.097 17.161 -60.387 1.00 49.41 201 TYR A CA 1
ATOM 1566 C C . TYR A 1 201 ? 25.046 15.637 -60.434 1.00 49.41 201 TYR A C 1
ATOM 1568 O O . TYR A 1 201 ? 25.729 14.982 -61.210 1.00 49.41 201 TYR A O 1
ATOM 1576 N N . ASN A 1 202 ? 24.160 15.085 -59.610 1.00 46.47 202 ASN A N 1
ATOM 1577 C CA . ASN A 1 202 ? 23.237 14.085 -60.130 1.00 46.47 202 ASN A CA 1
ATOM 1578 C C . ASN A 1 202 ? 21.823 14.631 -59.919 1.00 46.47 202 ASN A C 1
ATOM 1580 O O . ASN A 1 202 ? 21.111 14.310 -58.969 1.00 46.47 202 ASN A O 1
ATOM 1584 N N . ALA A 1 203 ? 21.495 15.580 -60.794 1.00 53.94 203 ALA A N 1
ATOM 1585 C CA . ALA A 1 203 ? 20.138 15.941 -61.131 1.00 53.94 203 ALA A CA 1
ATOM 1586 C C . ALA A 1 203 ? 19.565 14.771 -61.933 1.00 53.94 203 ALA A C 1
ATOM 1588 O O . ALA A 1 203 ? 20.048 14.519 -63.025 1.00 53.94 203 ALA A O 1
ATOM 1589 N N . ASP A 1 204 ? 18.638 14.013 -61.345 1.00 54.91 204 ASP A N 1
ATOM 1590 C CA . ASP A 1 204 ? 17.436 13.510 -62.030 1.00 54.91 204 ASP A CA 1
ATOM 1591 C C . ASP A 1 204 ? 16.625 12.584 -61.116 1.00 54.91 204 ASP A C 1
ATOM 1593 O O . ASP A 1 204 ? 16.458 11.389 -61.333 1.00 54.91 204 ASP A O 1
ATOM 1597 N N . ALA A 1 205 ? 16.052 13.183 -60.075 1.00 52.62 205 ALA A N 1
ATOM 1598 C CA . ALA A 1 205 ? 14.807 12.707 -59.486 1.00 52.62 205 ALA A CA 1
ATOM 1599 C C . ALA A 1 205 ? 14.050 13.919 -58.940 1.00 52.62 205 ALA A C 1
ATOM 1601 O O . ALA A 1 205 ? 14.107 14.258 -57.764 1.00 52.62 205 ALA A O 1
ATOM 1602 N N . ARG A 1 206 ? 13.436 14.625 -59.893 1.00 49.03 206 ARG A N 1
ATOM 1603 C CA . ARG A 1 206 ? 12.164 15.348 -59.793 1.00 49.03 206 ARG A CA 1
ATOM 1604 C C . ARG A 1 206 ? 11.723 15.765 -58.385 1.00 49.03 206 ARG A C 1
ATOM 1606 O O . ARG A 1 206 ? 11.306 14.939 -57.586 1.00 49.03 206 ARG A O 1
ATOM 1613 N N . ASN A 1 207 ? 11.613 17.085 -58.232 1.00 52.03 207 ASN A N 1
ATOM 1614 C CA . ASN A 1 207 ? 10.486 17.746 -57.578 1.00 52.03 207 ASN A CA 1
ATOM 1615 C C . ASN A 1 207 ? 10.085 17.193 -56.212 1.00 52.03 207 ASN A C 1
ATOM 1617 O O . ASN A 1 207 ? 9.184 16.375 -56.162 1.00 52.03 207 ASN A O 1
ATOM 1621 N N . LEU A 1 208 ? 10.620 17.763 -55.134 1.00 48.09 208 LEU A N 1
ATOM 1622 C CA . LEU A 1 208 ? 9.810 18.320 -54.044 1.00 48.09 208 LEU A CA 1
ATOM 1623 C C . LEU A 1 208 ? 10.690 19.316 -53.281 1.00 48.09 208 LEU A C 1
ATOM 1625 O O . LEU A 1 208 ? 11.326 19.005 -52.276 1.00 48.09 208 LEU A O 1
ATOM 1629 N N . SER A 1 209 ? 10.725 20.548 -53.785 1.00 47.34 209 SER A N 1
ATOM 1630 C CA . SER A 1 209 ? 10.936 21.723 -52.947 1.00 47.34 209 SER A CA 1
ATOM 1631 C C . SER A 1 209 ? 10.070 21.573 -51.697 1.00 47.34 209 SER A C 1
ATOM 1633 O O . SER A 1 209 ? 8.843 21.621 -51.785 1.00 47.34 209 SER A O 1
ATOM 1635 N N . SER A 1 210 ? 10.713 21.327 -50.559 1.00 44.75 210 SER A N 1
ATOM 1636 C CA . SER A 1 210 ? 10.038 21.204 -49.274 1.00 44.75 210 SER A CA 1
ATOM 1637 C C . SER A 1 210 ? 9.228 22.483 -49.034 1.00 44.75 210 SER A C 1
ATOM 1639 O O . SER A 1 210 ? 9.818 23.572 -49.005 1.00 44.75 210 SER A O 1
ATOM 1641 N N . PRO A 1 211 ? 7.891 22.404 -48.924 1.00 50.56 211 PRO A N 1
ATOM 1642 C CA . PRO A 1 211 ? 7.103 23.564 -48.580 1.00 50.56 211 PRO A CA 1
ATOM 1643 C C . PRO A 1 211 ? 7.544 23.977 -47.180 1.00 50.56 211 PRO A C 1
ATOM 1645 O O . PRO A 1 211 ? 7.460 23.209 -46.221 1.00 50.56 211 PRO A O 1
ATOM 1648 N N . ARG A 1 212 ? 8.014 25.216 -47.040 1.00 51.06 212 ARG A N 1
ATOM 1649 C CA . ARG A 1 212 ? 8.016 25.898 -45.746 1.00 51.06 212 ARG A CA 1
ATOM 1650 C C . ARG A 1 212 ? 6.552 26.101 -45.333 1.00 51.06 212 ARG A C 1
ATOM 1652 O O . ARG A 1 212 ? 6.025 27.196 -45.447 1.00 51.06 212 ARG A O 1
ATOM 1659 N N . SER A 1 213 ? 5.881 25.034 -44.911 1.00 53.81 213 SER A N 1
ATOM 1660 C CA . SER A 1 213 ? 4.528 25.056 -44.352 1.00 53.81 213 SER A CA 1
ATOM 1661 C C . SER A 1 213 ? 4.501 24.479 -42.943 1.00 53.81 213 SER A C 1
ATOM 1663 O O . SER A 1 213 ? 3.459 24.031 -42.472 1.00 53.81 213 SER A O 1
ATOM 1665 N N . VAL A 1 214 ? 5.627 24.516 -42.228 1.00 48.59 214 VAL A N 1
ATOM 1666 C CA . VAL A 1 214 ? 5.530 24.579 -40.774 1.00 48.59 214 VAL A CA 1
ATOM 1667 C C . VAL A 1 214 ? 5.168 26.022 -40.463 1.00 48.59 214 VAL A C 1
ATOM 1669 O O . VAL A 1 214 ? 6.033 26.888 -40.350 1.00 48.59 214 VAL A O 1
ATOM 1672 N N . ILE A 1 215 ? 3.861 26.275 -40.382 1.00 56.31 215 ILE A N 1
ATOM 1673 C CA . ILE A 1 215 ? 3.318 27.348 -39.558 1.00 56.31 215 ILE A CA 1
ATOM 1674 C C . ILE A 1 215 ? 3.892 27.077 -38.169 1.00 56.31 215 ILE A C 1
ATOM 1676 O O . ILE A 1 215 ? 3.370 26.262 -37.414 1.00 56.31 215 ILE A O 1
ATOM 1680 N N . THR A 1 216 ? 5.028 27.692 -37.845 1.00 59.16 216 THR A N 1
ATOM 1681 C CA . THR A 1 216 ? 5.374 27.925 -36.450 1.00 59.16 216 THR A CA 1
ATOM 1682 C C . THR A 1 216 ? 4.169 28.654 -35.880 1.00 59.16 216 THR A C 1
ATOM 1684 O O . THR A 1 216 ? 3.888 29.756 -36.366 1.00 59.16 216 THR A O 1
ATOM 1687 N N . PRO A 1 217 ? 3.406 28.054 -34.946 1.00 62.62 217 PRO A N 1
ATOM 1688 C CA . PRO A 1 217 ? 2.306 28.766 -34.329 1.00 62.62 217 PRO A CA 1
ATOM 1689 C C . PRO A 1 217 ? 2.885 30.070 -33.803 1.00 62.62 217 PRO A C 1
ATOM 1691 O O . PRO A 1 217 ? 3.957 30.066 -33.188 1.00 62.62 217 PRO A O 1
ATOM 1694 N N . VAL A 1 218 ? 2.220 31.177 -34.131 1.00 66.00 218 VAL A N 1
ATOM 1695 C CA . VAL A 1 218 ? 2.540 32.490 -33.582 1.00 66.00 218 VAL A CA 1
ATOM 1696 C C . VAL A 1 218 ? 2.620 32.290 -32.078 1.00 66.00 218 VAL A C 1
ATOM 1698 O O . VAL A 1 218 ? 1.617 31.994 -31.428 1.00 66.00 218 VAL A O 1
ATOM 1701 N N . GLY A 1 219 ? 3.846 32.322 -31.551 1.00 65.62 219 GLY A N 1
ATOM 1702 C CA . GLY A 1 219 ? 4.058 32.185 -30.123 1.00 65.62 219 GLY A CA 1
ATOM 1703 C C . GLY A 1 219 ? 3.215 33.258 -29.439 1.00 65.62 219 GLY A C 1
ATOM 1704 O O . GLY A 1 219 ? 3.145 34.370 -29.973 1.00 65.62 219 GLY A O 1
ATOM 1705 N N . PRO A 1 220 ? 2.552 32.941 -28.313 1.00 71.56 220 PRO A N 1
ATOM 1706 C CA . PRO A 1 220 ? 1.762 33.922 -27.583 1.00 71.56 220 PRO A CA 1
ATOM 1707 C C . PRO A 1 220 ? 2.603 35.181 -27.426 1.00 71.56 220 PRO A C 1
ATOM 1709 O O . PRO A 1 220 ? 3.791 35.063 -27.101 1.00 71.56 220 PRO A O 1
ATOM 1712 N N . ASN A 1 221 ? 1.999 36.335 -27.747 1.00 69.44 221 ASN A N 1
ATOM 1713 C CA . ASN A 1 221 ? 2.634 37.648 -27.701 1.00 69.44 221 ASN A CA 1
ATOM 1714 C C . ASN A 1 221 ? 3.619 37.655 -26.545 1.00 69.44 221 ASN A C 1
ATOM 1716 O O . ASN A 1 221 ? 3.213 37.503 -25.388 1.00 69.44 221 ASN A O 1
ATOM 1720 N N . ARG A 1 222 ? 4.917 37.738 -26.865 1.00 56.75 222 ARG A N 1
ATOM 1721 C CA . ARG A 1 222 ? 5.919 37.924 -25.827 1.00 56.75 222 ARG A CA 1
ATOM 1722 C C . ARG A 1 222 ? 5.425 39.129 -25.046 1.00 56.75 222 ARG A C 1
ATOM 1724 O O . ARG A 1 222 ? 5.246 40.196 -25.626 1.00 56.75 222 ARG A O 1
ATOM 1731 N N . LEU A 1 223 ? 5.140 38.920 -23.763 1.00 63.84 223 LEU A N 1
ATOM 1732 C CA . LEU A 1 223 ? 4.980 39.976 -22.776 1.00 63.84 223 LEU A CA 1
ATOM 1733 C C . LEU A 1 223 ? 6.332 40.691 -22.697 1.00 63.84 223 LEU A C 1
ATOM 1735 O O . LEU A 1 223 ? 7.125 40.485 -21.784 1.00 63.84 223 LEU A O 1
ATOM 1739 N N . THR A 1 224 ? 6.647 41.465 -23.732 1.00 67.25 224 THR A N 1
ATOM 1740 C CA . THR A 1 224 ? 7.609 42.547 -23.669 1.00 67.25 224 THR A CA 1
ATOM 1741 C C . THR A 1 224 ? 6.986 43.509 -22.684 1.00 67.25 224 THR A C 1
ATOM 1743 O O . THR A 1 224 ? 6.000 44.177 -22.992 1.00 67.25 224 THR A O 1
ATOM 1746 N N . LEU A 1 225 ? 7.488 43.467 -21.453 1.00 68.88 225 LEU A N 1
ATOM 1747 C CA . LEU A 1 225 ? 7.149 44.459 -20.452 1.00 68.88 225 LEU A CA 1
ATOM 1748 C C . LEU A 1 225 ? 7.409 45.849 -21.068 1.00 68.88 225 LEU A C 1
ATOM 1750 O O . LEU A 1 225 ? 8.397 45.998 -21.797 1.00 68.88 225 LEU A O 1
ATOM 1754 N N . PRO A 1 226 ? 6.528 46.838 -20.831 1.00 71.88 226 PRO A N 1
ATOM 1755 C CA . PRO A 1 226 ? 6.752 48.225 -21.228 1.00 71.88 226 PRO A CA 1
ATOM 1756 C C . PRO A 1 226 ? 8.169 48.687 -20.871 1.00 71.88 226 PRO A C 1
ATOM 1758 O O . PRO A 1 226 ? 8.720 48.246 -19.860 1.00 71.88 226 PRO A O 1
ATOM 1761 N N . ALA A 1 227 ? 8.742 49.583 -21.681 1.00 72.38 227 ALA A N 1
ATOM 1762 C CA . ALA A 1 227 ? 10.133 50.041 -21.563 1.00 72.38 227 ALA A CA 1
ATOM 1763 C C . ALA A 1 227 ? 10.503 50.638 -20.186 1.00 72.38 227 ALA A C 1
ATOM 1765 O O . ALA A 1 227 ? 11.685 50.759 -19.879 1.00 72.38 227 ALA A O 1
ATOM 1766 N N . ASP A 1 228 ? 9.511 50.930 -19.341 1.00 73.31 228 ASP A N 1
ATOM 1767 C CA . ASP A 1 228 ? 9.689 51.520 -18.013 1.00 73.31 228 ASP A CA 1
ATOM 1768 C C . ASP A 1 228 ? 9.799 50.492 -16.871 1.00 73.31 228 ASP A C 1
ATOM 1770 O O . ASP A 1 228 ? 9.950 50.864 -15.706 1.00 73.31 228 ASP A O 1
ATOM 1774 N N . HIS A 1 229 ? 9.760 49.185 -17.157 1.00 65.06 229 HIS A N 1
ATOM 1775 C CA . HIS A 1 229 ? 10.000 48.173 -16.127 1.00 65.06 229 HIS A CA 1
ATOM 1776 C C . HIS A 1 229 ? 11.496 47.984 -15.871 1.00 65.06 229 HIS A C 1
ATOM 1778 O O . HIS A 1 229 ? 12.173 47.176 -16.510 1.00 65.06 229 HIS A O 1
ATOM 1784 N N . GLN A 1 230 ? 11.997 48.710 -14.873 1.00 71.81 230 GLN A N 1
ATOM 1785 C CA . GLN A 1 230 ? 13.310 48.475 -14.288 1.00 71.81 230 GLN A CA 1
ATOM 1786 C C . GLN A 1 230 ? 13.364 47.027 -13.752 1.00 71.81 230 GLN A C 1
ATOM 1788 O O . GL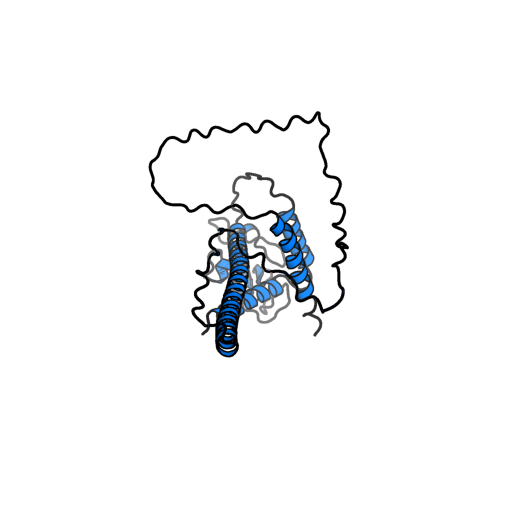N A 1 230 ? 12.543 46.659 -12.903 1.00 71.81 230 GLN A O 1
ATOM 1793 N N . PRO A 1 231 ? 14.271 46.167 -14.252 1.00 73.75 231 PRO A N 1
ATOM 1794 C CA . PRO A 1 231 ? 14.365 44.792 -13.785 1.00 73.75 231 PRO A CA 1
ATOM 1795 C C . PRO A 1 231 ? 14.709 44.785 -12.289 1.00 73.75 231 PRO A C 1
ATOM 1797 O O . PRO A 1 231 ? 15.542 45.587 -11.853 1.00 73.75 231 PRO A O 1
ATOM 1800 N N . PRO A 1 232 ? 14.087 43.905 -11.485 1.00 69.81 232 PRO A N 1
ATOM 1801 C CA . PRO A 1 232 ? 14.339 43.861 -10.054 1.00 69.81 232 PRO A CA 1
ATOM 1802 C C . PRO A 1 232 ? 15.824 43.596 -9.799 1.00 69.81 232 PRO A C 1
ATOM 1804 O O . PRO A 1 232 ? 16.401 42.639 -10.320 1.00 69.81 232 PRO A O 1
ATOM 1807 N N . VAL A 1 233 ? 16.437 44.463 -8.991 1.00 70.12 233 VAL A N 1
ATOM 1808 C CA . VAL A 1 233 ? 17.822 44.325 -8.542 1.00 70.12 233 VAL A CA 1
ATOM 1809 C C . VAL A 1 233 ? 17.904 43.066 -7.684 1.00 70.12 233 VAL A C 1
ATOM 1811 O O . VAL A 1 233 ? 17.516 43.052 -6.516 1.00 70.12 233 VAL A O 1
ATOM 1814 N N . LEU A 1 234 ? 18.374 41.973 -8.285 1.00 56.19 234 LEU A N 1
ATOM 1815 C CA . LEU A 1 234 ? 18.736 40.759 -7.567 1.00 56.19 234 LEU A CA 1
ATOM 1816 C C . LEU A 1 234 ? 19.967 41.079 -6.720 1.00 56.19 234 LEU A C 1
ATOM 1818 O O . LEU A 1 234 ? 21.100 40.974 -7.185 1.00 56.19 234 LEU A O 1
ATOM 1822 N N . ASN A 1 235 ? 19.728 41.496 -5.476 1.00 56.47 235 ASN A N 1
ATOM 1823 C CA . ASN A 1 235 ? 20.769 41.632 -4.470 1.00 56.47 235 ASN A CA 1
ATOM 1824 C C . ASN A 1 235 ? 21.482 40.285 -4.331 1.00 56.47 235 ASN A C 1
ATOM 1826 O O . ASN A 1 235 ? 20.938 39.324 -3.780 1.00 56.47 235 ASN A O 1
ATOM 1830 N N . GLN A 1 236 ? 22.704 40.230 -4.861 1.00 49.75 236 GLN A N 1
ATOM 1831 C CA . GLN A 1 236 ? 23.650 39.156 -4.618 1.00 49.75 236 GLN A CA 1
ATOM 1832 C C . GLN A 1 236 ? 23.904 39.121 -3.117 1.00 49.75 236 GLN A C 1
ATOM 1834 O O . GLN A 1 236 ? 24.618 39.946 -2.553 1.00 49.75 236 GLN A O 1
ATOM 1839 N N . ARG A 1 237 ? 23.231 38.185 -2.452 1.00 43.69 237 ARG A N 1
ATOM 1840 C CA . ARG A 1 237 ? 23.422 37.903 -1.040 1.00 43.69 237 ARG A CA 1
ATOM 1841 C C . ARG A 1 237 ? 24.821 37.309 -0.907 1.00 43.69 237 ARG A C 1
ATOM 1843 O O . ARG A 1 237 ? 25.017 36.129 -1.180 1.00 43.69 237 ARG A O 1
ATOM 1850 N N . SER A 1 238 ? 25.784 38.151 -0.546 1.00 49.84 238 SER A N 1
ATOM 1851 C CA . SER A 1 238 ? 27.148 37.767 -0.200 1.00 49.84 238 SER A CA 1
ATOM 1852 C C . SER A 1 238 ? 27.103 36.790 0.970 1.00 49.84 238 SER A C 1
ATOM 1854 O O . SER A 1 238 ? 27.006 37.180 2.133 1.00 49.84 238 SER A O 1
ATOM 1856 N N . SER A 1 239 ? 27.124 35.497 0.669 1.00 46.91 239 SER A N 1
ATOM 1857 C CA . SER A 1 239 ? 27.374 34.460 1.656 1.00 46.91 239 SER A CA 1
ATOM 1858 C C . SER A 1 239 ? 28.864 34.480 1.991 1.00 46.91 239 SER A C 1
ATOM 1860 O O . SER A 1 239 ? 29.663 33.805 1.346 1.00 46.91 239 SER A O 1
ATOM 1862 N N . ASN A 1 240 ? 29.227 35.273 3.001 1.00 51.31 240 ASN A N 1
ATOM 1863 C CA . ASN A 1 240 ? 30.447 35.068 3.773 1.00 51.31 240 ASN A CA 1
ATOM 1864 C C . ASN A 1 240 ? 30.303 33.735 4.515 1.00 51.31 240 ASN A C 1
ATOM 1866 O O . ASN A 1 240 ? 29.720 33.678 5.596 1.00 51.31 240 ASN A O 1
ATOM 1870 N N . VAL A 1 241 ? 30.799 32.658 3.910 1.00 47.38 241 VAL A N 1
ATOM 1871 C CA . VAL A 1 241 ? 31.028 31.388 4.600 1.00 47.38 241 VAL A CA 1
ATOM 1872 C C . VAL A 1 241 ? 32.517 31.315 4.883 1.00 47.38 241 VAL A C 1
ATOM 1874 O O . VAL A 1 241 ? 33.340 31.244 3.971 1.00 47.38 241 VAL A O 1
ATOM 1877 N N . ALA A 1 242 ? 32.838 31.408 6.169 1.00 44.53 242 ALA A N 1
ATOM 1878 C CA . ALA A 1 242 ? 34.171 31.198 6.682 1.00 44.53 242 ALA A CA 1
ATOM 1879 C C . ALA A 1 242 ? 34.675 29.802 6.290 1.00 44.53 242 ALA A C 1
ATOM 1881 O O . ALA A 1 242 ? 33.953 28.807 6.316 1.00 44.53 242 ALA A O 1
ATOM 1882 N N . ASN A 1 243 ? 35.942 29.809 5.913 1.00 43.16 243 ASN A N 1
ATOM 1883 C CA . ASN A 1 243 ? 36.773 28.715 5.460 1.00 43.16 243 ASN A CA 1
ATOM 1884 C C . ASN A 1 243 ? 36.759 27.545 6.466 1.00 43.16 243 ASN A C 1
ATOM 1886 O O . ASN A 1 243 ? 37.309 27.669 7.559 1.00 43.16 243 ASN A O 1
ATOM 1890 N N . VAL A 1 244 ? 36.155 26.414 6.097 1.00 47.75 244 VAL A N 1
ATOM 1891 C CA . VAL A 1 244 ? 36.473 25.111 6.695 1.00 47.75 244 VAL A CA 1
ATOM 1892 C C . VAL A 1 244 ? 36.823 24.176 5.549 1.00 47.75 244 VAL A C 1
ATOM 1894 O O . VAL A 1 244 ? 35.983 23.820 4.723 1.00 47.75 244 VAL A O 1
ATOM 1897 N N . ASP A 1 245 ? 38.108 23.855 5.491 1.00 48.62 245 ASP A N 1
ATOM 1898 C CA . ASP 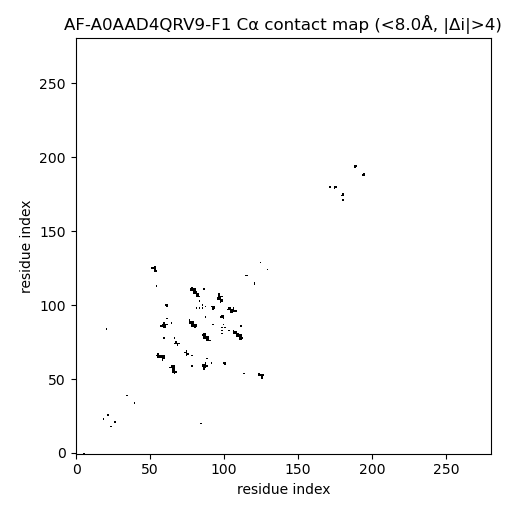A 1 245 ? 38.750 22.998 4.508 1.00 48.62 245 ASP A CA 1
ATOM 1899 C C . ASP A 1 245 ? 38.282 21.547 4.698 1.00 48.62 245 ASP A C 1
ATOM 1901 O O . ASP A 1 245 ? 38.682 20.857 5.635 1.00 48.62 245 ASP A O 1
ATOM 1905 N N . LEU A 1 246 ? 37.379 21.095 3.827 1.00 42.94 246 LEU A N 1
ATOM 1906 C CA . LEU A 1 246 ? 36.994 19.693 3.696 1.00 42.94 246 LEU A CA 1
ATOM 1907 C C . LEU A 1 246 ? 36.820 19.369 2.212 1.00 42.94 246 LEU A C 1
ATOM 1909 O O . LEU A 1 246 ? 35.805 19.634 1.569 1.00 42.94 246 LEU A O 1
ATOM 1913 N N . LYS A 1 247 ? 37.891 18.802 1.667 1.00 41.44 247 LYS A N 1
ATOM 1914 C CA . LYS A 1 247 ? 38.037 18.356 0.287 1.00 41.44 247 LYS A CA 1
ATOM 1915 C C . LYS A 1 247 ? 37.153 17.130 0.024 1.00 41.44 247 LYS A C 1
ATOM 1917 O O . LYS A 1 247 ? 37.531 16.010 0.353 1.00 41.44 247 LYS A O 1
ATOM 1922 N N . VAL A 1 248 ? 36.003 17.334 -0.620 1.00 42.19 248 VAL A N 1
ATOM 1923 C CA . VAL A 1 248 ? 35.179 16.269 -1.225 1.00 42.19 248 VAL A CA 1
ATOM 1924 C C . VAL A 1 248 ? 34.822 16.678 -2.661 1.00 42.19 248 VAL A C 1
ATOM 1926 O O . VAL A 1 248 ? 34.340 17.794 -2.861 1.00 42.19 248 VAL A O 1
ATOM 1929 N N . PRO A 1 249 ? 35.042 15.832 -3.687 1.00 46.72 249 PRO A N 1
ATOM 1930 C CA . PRO A 1 249 ? 34.709 16.185 -5.061 1.00 46.72 249 PRO A CA 1
ATOM 1931 C C . PRO A 1 249 ? 33.222 15.914 -5.332 1.00 46.72 249 PRO A C 1
ATOM 1933 O O . PRO A 1 249 ? 32.799 14.764 -5.424 1.00 46.72 249 PRO A O 1
ATOM 1936 N N . ILE A 1 250 ? 32.428 16.977 -5.492 1.00 42.50 250 ILE A N 1
ATOM 1937 C CA . ILE A 1 250 ? 31.042 16.909 -5.977 1.00 42.50 250 ILE A CA 1
ATOM 1938 C C . ILE A 1 250 ? 31.020 17.399 -7.429 1.00 42.50 250 ILE A C 1
ATOM 1940 O O . ILE A 1 250 ? 31.266 18.571 -7.712 1.00 42.50 250 ILE A O 1
ATOM 1944 N N . GLN A 1 251 ? 30.736 16.483 -8.356 1.00 39.88 251 GLN A N 1
ATOM 1945 C CA . GLN A 1 251 ? 30.434 16.798 -9.752 1.00 39.88 251 GLN A CA 1
ATOM 1946 C C . GLN A 1 251 ? 29.042 17.436 -9.855 1.00 39.88 251 GLN A C 1
ATOM 1948 O O . GLN A 1 251 ? 28.067 16.941 -9.290 1.00 39.88 251 GLN A O 1
ATOM 1953 N N . GLY A 1 252 ? 28.970 18.555 -10.577 1.00 40.06 252 GLY A N 1
ATOM 1954 C CA . GLY A 1 252 ? 27.780 19.386 -10.717 1.00 40.06 252 GLY A CA 1
ATOM 1955 C C . GLY A 1 252 ? 26.664 18.736 -11.535 1.00 40.06 252 GLY A C 1
ATOM 1956 O O . GLY A 1 252 ? 26.848 18.388 -12.700 1.00 40.06 252 GLY A O 1
ATOM 1957 N N . GLY A 1 253 ? 25.477 18.654 -10.933 1.00 36.31 253 GLY A N 1
ATOM 1958 C CA . GLY A 1 253 ? 24.217 18.349 -11.603 1.00 36.31 253 GLY A CA 1
ATOM 1959 C C . GLY A 1 253 ? 23.351 19.604 -11.709 1.00 36.31 253 GLY A C 1
ATOM 1960 O O . GLY A 1 253 ? 23.042 20.248 -10.709 1.00 36.31 253 GLY A O 1
ATOM 1961 N N . ARG A 1 254 ? 22.967 19.962 -12.935 1.00 48.00 254 ARG A N 1
ATOM 1962 C CA . ARG A 1 254 ? 22.023 21.047 -13.244 1.00 48.00 254 ARG A CA 1
ATOM 1963 C C . ARG A 1 254 ? 20.619 20.676 -12.722 1.00 48.00 254 ARG A C 1
ATOM 1965 O O . ARG A 1 254 ? 20.220 19.527 -12.904 1.00 48.00 254 ARG A O 1
ATOM 1972 N N . PRO A 1 255 ? 19.840 21.604 -12.138 1.00 42.88 255 PRO A N 1
ATOM 1973 C CA . PRO A 1 255 ? 18.486 21.299 -11.678 1.00 42.88 255 PRO A CA 1
ATOM 1974 C C . PRO A 1 255 ? 17.552 20.981 -12.864 1.00 42.88 255 PRO A C 1
ATOM 1976 O O . PRO A 1 255 ? 17.642 21.645 -13.904 1.00 42.88 255 PRO A O 1
ATOM 1979 N N . PRO A 1 256 ? 16.661 19.978 -12.746 1.00 47.16 256 PRO A N 1
ATOM 1980 C CA . PRO A 1 256 ? 15.797 19.568 -13.842 1.00 47.16 256 PRO A CA 1
ATOM 1981 C C . PRO A 1 256 ? 14.663 20.569 -14.091 1.00 47.16 256 PRO A C 1
ATOM 1983 O O . PRO A 1 256 ? 14.127 21.211 -13.189 1.00 47.16 256 PRO A O 1
ATOM 1986 N N . SER A 1 257 ? 14.322 20.682 -15.373 1.00 48.75 257 SER A N 1
ATOM 1987 C CA . SER A 1 257 ? 13.330 21.587 -15.947 1.00 48.75 257 SER A CA 1
ATOM 1988 C C . SER A 1 257 ? 11.916 21.364 -15.394 1.00 48.75 257 SER A C 1
ATOM 1990 O O . SER A 1 257 ? 11.444 20.237 -15.242 1.00 48.75 257 SER A O 1
ATOM 1992 N N . SER A 1 258 ? 11.198 22.472 -15.205 1.00 45.84 258 SER A N 1
ATOM 1993 C CA . SER A 1 258 ? 9.794 22.608 -14.789 1.00 45.84 258 SER A CA 1
ATOM 1994 C C . SER A 1 258 ? 8.760 21.908 -15.687 1.00 45.84 258 SER A C 1
ATOM 1996 O O . SER A 1 258 ? 7.573 21.904 -15.363 1.00 45.84 258 SER A O 1
ATOM 1998 N N . ARG A 1 259 ? 9.185 21.251 -16.773 1.00 43.28 259 ARG A N 1
ATOM 1999 C CA . ARG A 1 259 ? 8.318 20.447 -17.647 1.00 43.28 259 ARG A CA 1
ATOM 2000 C C . ARG A 1 259 ? 7.775 19.170 -16.988 1.00 43.28 259 ARG A C 1
ATOM 2002 O O . ARG A 1 259 ? 6.774 18.641 -17.455 1.00 43.28 259 ARG A O 1
ATOM 2009 N N . LEU A 1 260 ? 8.372 18.712 -15.884 1.00 46.44 260 LEU A N 1
ATOM 2010 C CA . LEU A 1 260 ? 7.965 17.486 -15.177 1.00 46.44 260 LEU A CA 1
ATOM 2011 C C . LEU A 1 260 ? 6.729 17.637 -14.271 1.00 46.44 260 LEU A C 1
ATOM 2013 O O . LEU A 1 260 ? 6.198 16.633 -13.808 1.00 46.44 260 LEU A O 1
ATOM 2017 N N . ARG A 1 261 ? 6.235 18.859 -14.017 1.00 43.31 261 ARG A N 1
ATOM 2018 C CA . ARG A 1 261 ? 5.074 19.047 -13.123 1.00 43.31 261 ARG A CA 1
ATOM 2019 C C . ARG A 1 261 ? 3.728 18.690 -13.757 1.00 43.31 261 ARG A C 1
ATOM 2021 O O . ARG A 1 261 ? 2.803 18.369 -13.024 1.00 43.31 261 ARG A O 1
ATOM 2028 N N . TYR A 1 262 ? 3.616 18.709 -15.085 1.00 37.75 262 TYR A N 1
ATOM 2029 C CA . TYR A 1 262 ? 2.345 18.422 -15.760 1.00 37.75 262 TYR A CA 1
ATOM 2030 C C . TYR A 1 262 ? 2.110 16.920 -15.985 1.00 37.75 262 TYR A C 1
ATOM 2032 O O . TYR A 1 262 ? 0.983 16.465 -15.831 1.00 37.75 262 TYR A O 1
ATOM 2040 N N . ALA A 1 263 ? 3.166 16.131 -16.219 1.00 41.78 263 ALA A N 1
ATOM 2041 C CA . ALA A 1 263 ? 3.042 14.686 -16.443 1.00 41.78 263 ALA A CA 1
ATOM 2042 C C . ALA A 1 263 ? 2.608 13.904 -15.184 1.00 41.78 263 ALA A C 1
ATOM 2044 O O . ALA A 1 263 ? 1.891 12.918 -15.286 1.00 41.78 263 ALA A O 1
ATOM 2045 N N . LEU A 1 264 ? 2.981 14.372 -13.986 1.00 45.50 264 LEU A N 1
ATOM 2046 C CA . LEU A 1 264 ? 2.606 13.736 -12.712 1.00 45.50 264 LEU A CA 1
ATOM 2047 C C . LEU A 1 264 ? 1.097 13.790 -12.419 1.00 45.50 264 LEU A C 1
ATOM 2049 O O . LEU A 1 264 ? 0.578 12.913 -11.733 1.00 45.50 264 LEU A O 1
ATOM 2053 N N . ASN A 1 265 ? 0.390 14.796 -12.942 1.00 38.00 265 ASN A N 1
ATOM 2054 C CA . ASN A 1 265 ? -1.043 14.971 -12.691 1.00 38.00 265 ASN A CA 1
ATOM 2055 C C . ASN A 1 265 ? -1.911 14.089 -13.61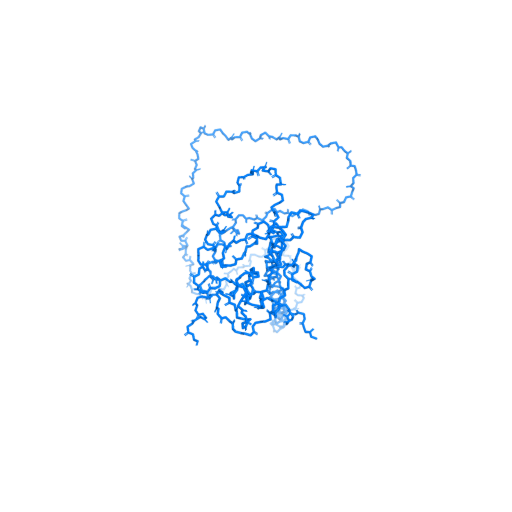0 1.00 38.00 265 ASN A C 1
ATOM 2057 O O . ASN A 1 265 ? -3.058 13.785 -13.295 1.00 38.00 265 ASN A O 1
ATOM 2061 N N . GLU A 1 266 ? -1.353 13.649 -14.740 1.00 37.03 266 GLU A N 1
ATOM 2062 C CA . GLU A 1 266 ? -2.046 12.830 -15.737 1.00 37.03 266 GLU A CA 1
ATOM 2063 C C . GLU A 1 266 ? -1.983 11.337 -15.370 1.00 37.03 266 GLU A C 1
ATOM 2065 O O . GLU A 1 266 ? -2.993 10.635 -15.435 1.00 37.03 266 GLU A O 1
ATOM 2070 N N . THR A 1 267 ? -0.849 10.870 -14.830 1.00 42.75 267 THR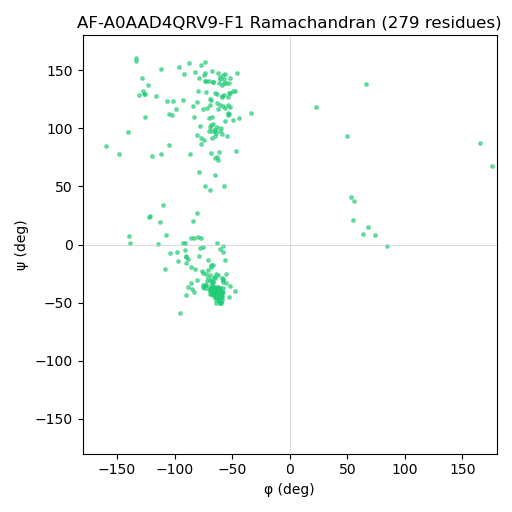 A N 1
ATOM 2071 C CA . THR A 1 267 ? -0.694 9.487 -14.345 1.00 42.75 267 THR A CA 1
ATOM 2072 C C . THR A 1 267 ? -1.540 9.199 -13.100 1.00 42.75 267 THR A C 1
ATOM 2074 O O . THR A 1 267 ? -2.096 8.110 -12.975 1.00 42.75 267 THR A O 1
ATOM 2077 N N . ALA A 1 268 ? -1.714 10.178 -12.203 1.00 42.09 268 ALA A N 1
ATOM 2078 C CA . ALA A 1 268 ? -2.581 10.036 -11.027 1.00 42.09 268 ALA A CA 1
ATOM 2079 C C . ALA A 1 268 ? -4.067 9.853 -11.404 1.00 42.09 268 ALA A C 1
ATOM 2081 O O . ALA A 1 268 ? -4.814 9.175 -10.700 1.00 42.09 268 ALA A O 1
ATOM 2082 N N . ARG A 1 269 ? -4.488 10.405 -12.550 1.00 38.75 269 ARG A N 1
ATOM 2083 C CA . ARG A 1 269 ? -5.864 10.313 -13.063 1.00 38.75 269 ARG A CA 1
ATOM 2084 C C . ARG A 1 269 ? -6.151 8.977 -13.766 1.00 38.75 269 ARG A C 1
ATOM 2086 O O . ARG A 1 269 ? -7.273 8.478 -13.695 1.00 38.75 269 ARG A O 1
ATOM 2093 N N . ALA A 1 270 ? -5.136 8.373 -14.389 1.00 42.09 270 ALA A N 1
ATOM 2094 C CA . ALA A 1 270 ? -5.236 7.067 -15.049 1.00 42.09 270 ALA A CA 1
ATOM 2095 C C . ALA A 1 270 ? -5.332 5.893 -14.052 1.00 42.09 270 ALA A C 1
ATOM 2097 O O . ALA A 1 270 ? -6.063 4.932 -14.281 1.00 42.09 270 ALA A O 1
ATOM 2098 N N . VAL A 1 271 ? -4.660 5.984 -12.899 1.00 42.91 271 VAL A N 1
ATOM 2099 C CA . VAL A 1 271 ? -4.734 4.946 -11.849 1.00 42.91 271 VAL A CA 1
ATOM 2100 C C . VAL A 1 271 ? -6.121 4.904 -11.185 1.00 42.91 271 VAL A C 1
ATOM 2102 O O . VAL A 1 271 ? -6.606 3.833 -10.818 1.00 42.91 271 VAL A O 1
ATOM 2105 N N . PHE A 1 272 ? -6.801 6.051 -11.089 1.00 39.06 272 PHE A N 1
ATOM 2106 C CA . PHE A 1 272 ? -8.147 6.152 -10.511 1.00 39.06 272 PHE A CA 1
ATOM 2107 C C . PHE A 1 272 ? -9.258 5.628 -11.443 1.00 39.06 272 PHE A C 1
ATOM 2109 O O . PHE A 1 272 ? -10.320 5.223 -10.981 1.00 39.06 272 PHE A O 1
ATOM 2116 N N . THR A 1 273 ? -9.024 5.617 -12.759 1.00 39.12 273 THR A N 1
ATOM 2117 C CA . THR A 1 273 ? -9.987 5.114 -13.757 1.00 39.12 273 THR A CA 1
ATOM 2118 C C . THR A 1 273 ? -9.827 3.614 -14.012 1.00 39.12 273 THR A C 1
ATOM 2120 O O . THR A 1 273 ? -10.824 2.908 -14.085 1.00 39.12 273 THR A O 1
ATOM 2123 N N . ALA A 1 274 ? -8.603 3.078 -14.007 1.00 38.75 274 ALA A N 1
ATOM 2124 C CA . ALA A 1 274 ? -8.376 1.638 -14.190 1.00 38.75 274 ALA A CA 1
ATOM 2125 C C . ALA A 1 274 ? -8.872 0.761 -13.017 1.00 38.75 274 ALA A C 1
ATOM 2127 O O . ALA A 1 274 ? -9.067 -0.440 -13.174 1.00 38.75 274 ALA A O 1
ATOM 2128 N N . THR A 1 275 ? -9.082 1.340 -11.832 1.00 41.28 275 THR A N 1
ATOM 2129 C CA . THR A 1 275 ? -9.520 0.607 -10.631 1.00 41.28 275 THR A CA 1
ATOM 2130 C C . THR A 1 275 ? -11.040 0.531 -10.470 1.00 41.28 275 THR A C 1
ATOM 2132 O O . THR A 1 275 ? -11.516 -0.259 -9.661 1.00 41.28 275 THR A O 1
ATOM 2135 N N . THR A 1 276 ? -11.813 1.288 -11.258 1.00 40.19 276 THR A N 1
ATOM 2136 C CA . THR A 1 276 ? -13.287 1.229 -11.239 1.00 40.19 276 THR A CA 1
ATOM 2137 C C . THR A 1 276 ? -13.870 0.204 -12.218 1.00 40.19 276 THR A C 1
ATOM 2139 O O . THR A 1 276 ? -15.010 -0.213 -12.034 1.00 40.19 276 THR A O 1
ATOM 2142 N N . GLU A 1 277 ? -13.095 -0.284 -13.193 1.00 36.91 277 GLU A N 1
ATOM 2143 C CA . GLU A 1 277 ? -13.562 -1.282 -14.174 1.00 36.91 277 GLU A CA 1
ATOM 2144 C C . GLU A 1 277 ? -13.386 -2.748 -13.725 1.00 36.91 277 GLU A C 1
ATOM 2146 O O . GLU A 1 277 ? -14.008 -3.637 -14.297 1.00 36.91 277 GLU A O 1
ATOM 2151 N N . CYS A 1 278 ? -12.623 -3.023 -12.659 1.00 37.53 278 CYS A N 1
ATOM 2152 C CA . CYS A 1 278 ? -12.416 -4.389 -12.144 1.00 37.53 278 CYS A CA 1
ATOM 2153 C C . CYS A 1 278 ? -13.495 -4.890 -11.158 1.00 37.53 278 CYS A C 1
ATOM 2155 O O . CYS A 1 278 ? -13.341 -5.979 -10.612 1.00 37.53 278 CYS A O 1
ATOM 2157 N N . SER A 1 279 ? -14.573 -4.134 -10.921 1.00 37.12 279 SER A N 1
ATOM 2158 C CA . SER A 1 279 ? -15.612 -4.476 -9.925 1.00 37.12 279 SER A CA 1
ATOM 2159 C C . SER A 1 279 ? -16.986 -4.812 -10.527 1.00 37.12 279 SER A C 1
ATOM 2161 O O . SER A 1 279 ? -17.990 -4.748 -9.820 1.00 37.12 279 SER A O 1
ATOM 2163 N N . LEU A 1 280 ? -17.060 -5.153 -11.820 1.00 38.62 280 LEU A N 1
ATOM 2164 C CA . LEU A 1 280 ? -18.315 -5.520 -12.506 1.00 38.62 280 LEU A CA 1
ATOM 2165 C C . LEU A 1 280 ? -18.311 -6.923 -13.145 1.00 38.62 280 LEU A C 1
ATOM 2167 O O . LEU A 1 280 ? -19.104 -7.195 -14.045 1.00 38.62 280 LEU A O 1
ATOM 2171 N N . THR A 1 281 ? -17.474 -7.833 -12.651 1.00 38.84 281 THR A N 1
ATOM 2172 C CA . THR A 1 281 ? -17.509 -9.270 -12.990 1.00 38.84 281 THR A CA 1
ATOM 2173 C C . THR A 1 281 ? -17.316 -10.104 -11.742 1.00 38.84 281 THR A C 1
ATOM 2175 O O . THR A 1 281 ? -18.055 -11.097 -11.584 1.00 38.84 281 THR A O 1
#

Radius of gyration: 35.26 Å; Cα contacts (8 Å, |Δi|>4): 130; chains: 1; bounding box: 72×70×99 Å

Solvent-accessible surface area (backbone atoms only — not comparable to full-atom values): 18223 Å² total; per-residue (Å²): 135,59,71,66,58,56,52,51,50,52,52,52,49,52,55,51,47,54,54,64,75,47,40,100,86,46,47,71,59,57,52,46,54,51,46,49,64,68,71,67,57,92,62,89,71,84,61,79,85,72,79,66,60,52,56,78,71,38,36,18,76,87,77,59,52,59,59,56,59,55,100,86,44,78,48,95,61,58,37,30,36,36,72,88,71,50,36,39,35,64,90,61,56,44,95,74,39,32,42,80,84,83,61,49,68,74,49,58,72,42,80,57,62,91,85,47,63,84,73,62,35,66,78,66,48,40,66,70,60,54,49,50,53,52,53,50,51,51,51,50,52,54,49,49,54,53,50,52,49,54,54,50,54,52,51,51,53,51,51,53,50,51,53,52,53,51,53,50,52,51,53,52,51,51,33,52,74,69,64,63,64,57,88,70,73,76,78,70,66,54,97,78,79,63,78,78,76,78,74,88,74,83,82,82,79,76,88,7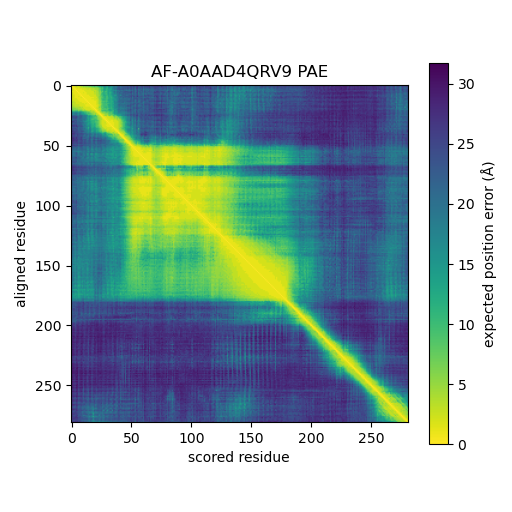5,82,76,75,91,69,77,75,71,72,82,67,74,77,74,82,71,69,62,95,83,66,76,74,81,82,78,76,79,78,82,76,86,71,80,91,73,95,72,96,71,93,78,83,89,78,80,84,82,70,82,74,62,66,62,61,61,61,53,56,60,54,50,59,63,54,66,65,66,70,75,78,80,126

pLDDT: mean 70.84, std 21.41, range [36.31, 98.69]

Foldseek 3Di:
DDPVVVVVVVVVVVVVVCDLLCDPPCVVPVVVVVCCVVVVDPPPPPDPPPQPQLQQQQAQPPPRHGCDDDVPDHRPWWWKQWPSGGIHTPVQQDPQRADSPPRRGPIDIDTDDCDDDPPVNVVRDGPVVVVVVVVVVVVVVVVVVVVVVVVVVVVVVVVVVVVVVVVVVVVVVVCVVVVNPPPPPPVPPPPVNDDPPPPPPPPDDDDDPDPPPPPPPPPPPPCPDPPPDDDDPPPPPPPPDDDDDDDDDDDDDDDDDPPPPVVVVVVVVVVVVVVVVVPPD

InterPro domains:
  IPR001841 Zinc finger, RING-type [PF14634] (60-103)